Protein AF-A0A8S9G137-F1 (afdb_monomer)

Nearest PDB structures (foldseek):
  6rvz-assembly1_A  TM=8.264E-01  e=4.045E-04  Homo sapiens

Structure (mmCIF, N/CA/C/O backbone):
data_AF-A0A8S9G137-F1
#
_entry.id   AF-A0A8S9G137-F1
#
loop_
_atom_site.group_PDB
_atom_site.id
_atom_site.type_symbol
_atom_site.label_atom_id
_atom_site.label_alt_id
_atom_site.label_comp_id
_atom_site.label_asym_id
_atom_site.label_entity_id
_atom_site.label_seq_id
_atom_site.pdbx_PDB_ins_code
_atom_site.Cartn_x
_atom_site.Cartn_y
_atom_site.Cartn_z
_atom_site.occupancy
_atom_site.B_iso_or_equiv
_atom_site.auth_seq_id
_atom_site.auth_comp_id
_atom_site.auth_asym_id
_atom_site.auth_atom_id
_atom_site.pdbx_PDB_model_num
ATOM 1 N N . MET A 1 1 ? -6.717 -38.902 -16.498 1.00 41.78 1 MET A N 1
ATOM 2 C CA . MET A 1 1 ? -6.315 -37.862 -17.463 1.00 41.78 1 MET A CA 1
ATOM 3 C C . MET A 1 1 ? -4.805 -37.919 -17.569 1.00 41.78 1 MET A C 1
ATOM 5 O O . MET A 1 1 ? -4.151 -37.822 -16.541 1.00 41.78 1 MET A O 1
ATOM 9 N N . LYS A 1 2 ? -4.285 -38.209 -18.763 1.00 30.16 2 LYS A N 1
ATOM 10 C CA . LYS A 1 2 ? -2.856 -38.153 -19.087 1.00 30.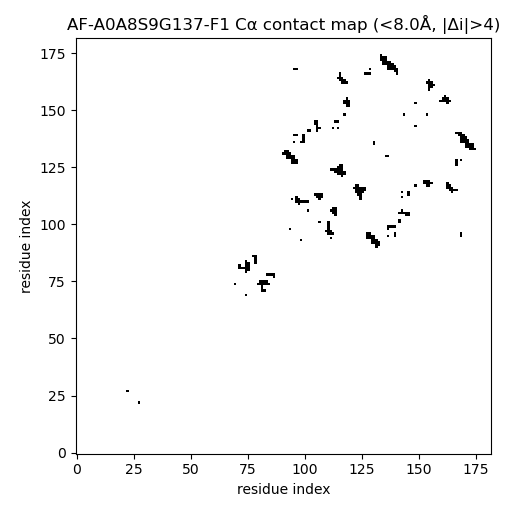16 2 LYS A CA 1
ATOM 11 C C . LYS A 1 2 ? -2.559 -36.751 -19.615 1.00 30.16 2 LYS A C 1
ATOM 13 O O . LYS A 1 2 ? -3.350 -36.247 -20.408 1.00 30.16 2 LYS A O 1
ATOM 18 N N . LEU A 1 3 ? -1.476 -36.145 -19.146 1.00 44.62 3 LEU A N 1
ATOM 19 C CA . LEU A 1 3 ? -0.929 -34.894 -19.660 1.00 44.62 3 LEU A CA 1
ATOM 20 C C . LEU A 1 3 ? 0.446 -35.242 -20.212 1.00 44.62 3 LEU A C 1
ATOM 22 O O . L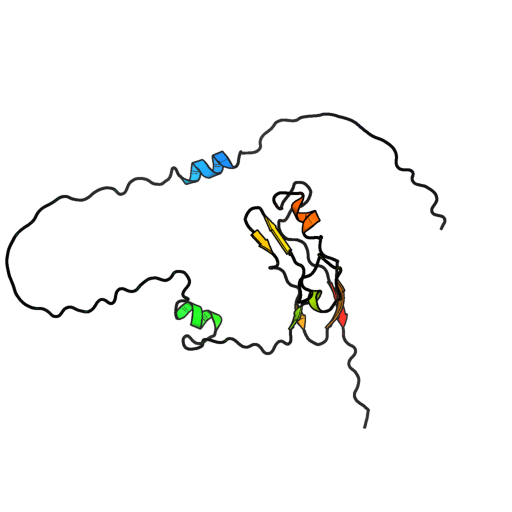EU A 1 3 ? 1.388 -35.370 -19.438 1.00 44.62 3 LEU A O 1
ATOM 26 N N . ASP A 1 4 ? 0.509 -35.440 -21.524 1.00 38.00 4 ASP A N 1
ATOM 27 C CA . ASP A 1 4 ? 1.756 -35.660 -22.242 1.00 38.00 4 ASP A CA 1
ATOM 28 C C . ASP A 1 4 ? 1.985 -34.438 -23.155 1.00 38.00 4 ASP A C 1
ATOM 30 O O . ASP A 1 4 ? 1.100 -34.050 -23.918 1.00 38.00 4 ASP A O 1
ATOM 34 N N . ASP A 1 5 ? 3.164 -33.839 -22.987 1.00 40.28 5 ASP A N 1
ATOM 35 C CA . ASP A 1 5 ? 3.962 -33.063 -23.940 1.00 40.28 5 ASP A CA 1
ATOM 36 C C . ASP A 1 5 ? 3.340 -31.869 -24.687 1.00 40.28 5 ASP A C 1
ATOM 38 O O . ASP A 1 5 ? 2.706 -31.999 -25.732 1.00 40.28 5 ASP A O 1
ATOM 42 N N . LEU A 1 6 ? 3.701 -30.660 -24.239 1.00 36.97 6 LEU A N 1
ATOM 43 C CA . LEU A 1 6 ? 3.819 -29.497 -25.122 1.00 36.97 6 LEU A CA 1
ATOM 44 C C . LEU A 1 6 ? 5.247 -28.953 -25.040 1.00 36.97 6 LEU A C 1
ATOM 46 O O . LEU A 1 6 ? 5.660 -28.338 -24.059 1.00 36.97 6 LEU A O 1
ATOM 50 N N . THR A 1 7 ? 5.996 -29.256 -26.093 1.00 35.03 7 THR A N 1
ATOM 51 C CA . THR A 1 7 ? 7.360 -28.823 -26.383 1.00 35.03 7 THR A CA 1
ATOM 52 C C . THR A 1 7 ? 7.412 -27.332 -26.721 1.00 35.03 7 THR A C 1
ATOM 54 O O . THR A 1 7 ? 6.583 -26.838 -27.485 1.00 35.03 7 THR A O 1
ATOM 57 N N . LEU A 1 8 ? 8.409 -26.634 -26.174 1.00 42.84 8 LEU A N 1
ATOM 58 C CA . LEU A 1 8 ? 8.771 -25.252 -26.495 1.00 42.84 8 LEU A CA 1
ATOM 59 C C . LEU A 1 8 ? 9.949 -25.249 -27.478 1.00 42.84 8 LEU A C 1
ATOM 61 O O . LEU A 1 8 ? 11.034 -25.668 -27.092 1.00 42.84 8 LEU A O 1
ATOM 65 N N . ASP A 1 9 ? 9.710 -24.782 -28.704 1.00 35.06 9 ASP A N 1
ATOM 66 C CA . ASP A 1 9 ? 10.679 -24.229 -29.674 1.00 35.06 9 ASP A CA 1
ATOM 67 C C . ASP A 1 9 ? 9.864 -23.717 -30.886 1.00 35.06 9 ASP A C 1
ATOM 69 O O . ASP A 1 9 ? 8.829 -24.296 -31.204 1.00 35.06 9 ASP A O 1
ATOM 73 N N . GLU A 1 10 ? 10.166 -22.645 -31.619 1.00 40.16 10 GLU A N 1
ATOM 74 C CA . GLU A 1 10 ? 11.303 -21.726 -31.672 1.00 40.16 10 GLU A CA 1
ATOM 75 C C . GLU A 1 10 ? 10.836 -20.431 -32.405 1.00 40.16 10 GLU A C 1
ATOM 77 O O . GLU A 1 10 ? 9.667 -20.259 -32.748 1.00 40.16 10 GLU A O 1
ATOM 82 N N . ALA A 1 11 ? 11.774 -19.513 -32.610 1.00 34.38 11 ALA A N 1
ATOM 83 C CA . ALA A 1 11 ? 11.705 -18.083 -32.886 1.00 34.38 11 ALA A CA 1
ATOM 84 C C . ALA A 1 11 ? 11.074 -17.541 -34.198 1.00 34.38 11 ALA A C 1
ATOM 86 O O . ALA A 1 11 ? 11.009 -18.189 -35.235 1.00 34.38 11 ALA A O 1
ATOM 87 N N . ALA A 1 12 ? 10.822 -16.223 -34.119 1.00 35.25 12 ALA A N 1
ATOM 88 C CA . ALA A 1 12 ? 11.019 -15.180 -35.138 1.00 35.25 12 ALA A CA 1
ATOM 89 C C . ALA A 1 12 ? 10.042 -15.057 -36.325 1.00 35.25 12 ALA A C 1
ATOM 91 O O . ALA A 1 12 ? 10.177 -15.725 -37.343 1.00 35.25 12 ALA A O 1
ATOM 92 N N . VAL A 1 13 ? 9.214 -14.003 -36.276 1.00 37.62 13 VAL A N 1
ATOM 93 C CA . VAL A 1 13 ? 8.872 -13.203 -37.465 1.00 37.62 13 VAL A CA 1
ATOM 94 C C . VAL A 1 13 ? 8.970 -11.718 -37.105 1.00 37.62 13 VAL A C 1
ATOM 96 O O . VAL A 1 13 ? 8.359 -11.252 -36.145 1.00 37.62 13 VAL A O 1
ATOM 99 N N . LEU A 1 14 ? 9.807 -11.009 -37.860 1.00 32.22 14 LEU A N 1
ATOM 100 C CA . LEU A 1 14 ? 10.024 -9.567 -37.815 1.00 32.22 14 LEU A CA 1
ATOM 101 C C . LEU A 1 14 ? 8.952 -8.812 -38.616 1.00 32.22 14 LEU A C 1
ATOM 103 O O . LEU A 1 14 ? 8.487 -9.305 -39.638 1.00 32.22 14 LEU A O 1
ATOM 107 N N . ALA A 1 15 ? 8.744 -7.564 -38.185 1.00 38.59 15 ALA A N 1
ATOM 108 C CA . ALA A 1 15 ? 8.254 -6.395 -38.919 1.00 38.59 15 ALA A CA 1
ATOM 109 C C . ALA A 1 15 ? 6.777 -6.360 -39.348 1.00 38.59 15 ALA A C 1
ATOM 111 O O . ALA A 1 15 ? 6.352 -7.086 -40.238 1.00 38.59 15 ALA A O 1
ATOM 112 N N . GLN A 1 16 ? 6.058 -5.371 -38.809 1.00 36.44 16 GLN A N 1
ATOM 113 C CA . GLN A 1 16 ? 5.424 -4.331 -39.623 1.00 36.44 16 GLN A CA 1
ATOM 114 C C . GLN A 1 16 ? 5.189 -3.082 -38.759 1.00 36.44 16 GLN A C 1
ATOM 116 O O . GLN A 1 16 ? 4.516 -3.131 -37.733 1.00 36.44 16 GLN A O 1
ATOM 121 N N . GLU A 1 17 ? 5.842 -1.994 -39.161 1.00 41.44 17 GLU A N 1
ATOM 122 C CA . GLU A 1 17 ? 5.618 -0.630 -38.691 1.00 41.44 17 GLU A CA 1
ATOM 123 C C . GLU A 1 17 ? 4.314 -0.109 -39.317 1.00 41.44 17 GLU A C 1
ATOM 125 O O . GLU A 1 17 ? 4.147 -0.191 -40.532 1.00 41.44 17 GLU A O 1
ATOM 130 N N . GLU A 1 18 ? 3.418 0.451 -38.505 1.00 42.06 18 GLU A N 1
ATOM 131 C CA . GLU A 1 18 ? 2.444 1.447 -38.960 1.00 42.06 18 GLU A CA 1
ATOM 132 C C . GLU A 1 18 ? 2.589 2.698 -38.079 1.00 42.06 18 GLU A C 1
ATOM 134 O O . GLU A 1 18 ? 2.241 2.703 -36.896 1.00 42.06 18 GLU A O 1
ATOM 139 N N . GLU A 1 19 ? 3.139 3.759 -38.674 1.00 36.38 19 GLU A N 1
ATOM 140 C CA . GLU A 1 19 ? 2.779 5.149 -38.368 1.00 36.38 19 GLU A CA 1
ATOM 141 C C . GLU A 1 19 ? 1.264 5.306 -38.618 1.00 36.38 19 GLU A C 1
ATOM 143 O O . GLU A 1 19 ? 0.737 4.729 -39.560 1.00 36.38 19 GLU A O 1
ATOM 148 N N . GLY A 1 20 ? 0.451 6.066 -37.897 1.00 35.47 20 GLY A N 1
ATOM 149 C CA . GLY A 1 2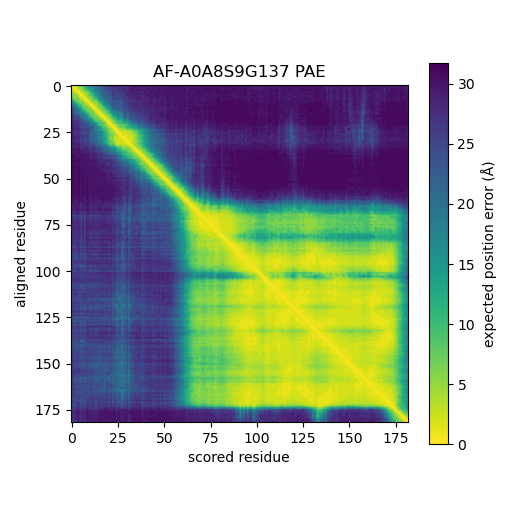0 ? 0.660 7.107 -36.910 1.00 35.47 20 GLY A CA 1
ATOM 150 C C . GLY A 1 20 ? -0.660 7.889 -36.807 1.00 35.47 20 GLY A C 1
ATOM 151 O O . GLY A 1 20 ? -1.348 8.073 -37.805 1.00 35.47 20 GLY A O 1
ATOM 152 N N . ILE A 1 21 ? -1.034 8.274 -35.587 1.00 43.50 21 ILE A N 1
ATOM 153 C CA . ILE A 1 21 ? -1.779 9.475 -35.150 1.00 43.50 21 ILE A CA 1
ATOM 154 C C . ILE A 1 21 ? -1.930 9.256 -33.639 1.00 43.50 21 ILE A C 1
ATOM 156 O O . ILE A 1 21 ? -2.929 8.757 -33.130 1.00 43.50 21 ILE A O 1
ATOM 160 N N . GLY A 1 22 ? -0.844 9.506 -32.918 1.00 43.56 22 GLY A N 1
ATOM 161 C CA . GLY A 1 22 ? -0.874 9.680 -31.475 1.00 43.56 22 GLY A CA 1
ATOM 162 C C . GLY A 1 22 ? -0.441 11.109 -31.234 1.00 43.56 22 GLY A C 1
ATOM 163 O O . GLY A 1 22 ? 0.686 11.449 -31.583 1.00 43.56 22 GLY A O 1
ATOM 164 N N . GLU A 1 23 ? -1.345 11.947 -30.733 1.00 52.78 23 GLU A N 1
ATOM 165 C CA . GLU A 1 23 ? -0.988 13.287 -30.275 1.00 52.78 23 GLU A CA 1
ATOM 166 C C . GLU A 1 23 ? 0.171 13.154 -29.279 1.00 52.78 23 GLU A C 1
ATOM 168 O O . GLU A 1 23 ? 0.100 12.413 -28.295 1.00 52.78 23 GLU A O 1
ATOM 173 N N . ASP A 1 24 ? 1.279 13.812 -29.587 1.00 64.62 24 ASP A N 1
ATOM 174 C CA . ASP A 1 24 ? 2.451 13.871 -28.737 1.00 64.62 24 ASP A CA 1
ATOM 175 C C . ASP A 1 24 ? 2.108 14.663 -27.469 1.00 64.62 24 ASP A C 1
ATOM 177 O O . ASP A 1 24 ? 1.604 15.786 -27.505 1.00 64.62 24 ASP A O 1
ATOM 181 N N . GLY A 1 25 ? 2.380 14.069 -26.305 1.00 57.31 25 GLY A N 1
ATOM 182 C CA . GLY A 1 25 ? 2.078 14.696 -25.012 1.00 57.31 25 GLY A CA 1
ATOM 183 C C . GLY A 1 25 ? 2.732 16.073 -24.829 1.00 57.31 25 GLY A C 1
ATOM 184 O O . GLY A 1 25 ? 2.230 16.895 -24.068 1.00 57.31 25 GLY A O 1
ATOM 185 N N . GLU A 1 26 ? 3.799 16.356 -25.576 1.00 66.50 26 GLU A N 1
ATOM 186 C CA . GLU A 1 26 ? 4.488 17.648 -25.588 1.00 66.50 26 GLU A CA 1
ATOM 187 C C . GLU A 1 26 ? 3.629 18.772 -26.197 1.00 66.50 26 GLU A C 1
ATOM 189 O O . GLU A 1 26 ? 3.600 19.886 -25.668 1.00 66.50 26 GLU A O 1
ATOM 194 N N . THR A 1 27 ? 2.841 18.490 -27.241 1.00 64.38 27 THR A N 1
ATOM 195 C CA . THR A 1 27 ? 1.954 19.490 -27.867 1.00 64.38 27 THR A CA 1
ATOM 196 C C . THR A 1 27 ? 0.771 19.842 -26.965 1.00 64.38 27 THR A C 1
ATOM 198 O O . THR A 1 27 ? 0.305 20.985 -26.956 1.00 64.38 27 THR A O 1
ATOM 201 N N . PHE A 1 28 ? 0.306 18.889 -26.150 1.00 58.62 28 PHE A N 1
ATOM 202 C CA . PHE A 1 28 ? -0.712 19.147 -25.131 1.00 58.62 28 PHE A CA 1
ATOM 203 C C . PHE A 1 28 ? -0.187 20.067 -24.017 1.00 58.62 28 PHE A C 1
ATOM 205 O O . PHE A 1 28 ? -0.889 20.990 -23.602 1.00 58.62 28 PHE A O 1
ATOM 212 N N . LEU A 1 29 ? 1.059 19.867 -23.571 1.00 65.75 29 LEU A N 1
ATOM 213 C CA . LEU A 1 29 ? 1.677 20.692 -22.528 1.00 65.75 29 LEU A CA 1
ATOM 214 C C . LEU A 1 29 ? 1.960 22.124 -23.006 1.00 65.75 29 LEU A C 1
ATOM 216 O O . LEU A 1 29 ? 1.726 23.070 -22.255 1.00 65.75 29 LEU A O 1
ATOM 220 N N . ALA A 1 30 ? 2.375 22.308 -24.263 1.00 66.62 30 ALA A N 1
ATOM 221 C CA . ALA A 1 30 ? 2.607 23.637 -24.832 1.00 66.62 30 ALA A CA 1
ATOM 222 C C . ALA A 1 30 ? 1.329 24.503 -24.863 1.00 66.62 30 ALA A C 1
ATOM 224 O O . ALA A 1 30 ? 1.366 25.683 -24.518 1.00 66.62 30 ALA A O 1
ATOM 225 N N . LYS A 1 31 ? 0.170 23.903 -25.169 1.00 62.56 31 LYS A N 1
ATOM 226 C CA . LYS A 1 31 ? -1.133 24.596 -25.235 1.00 62.56 31 LYS A CA 1
ATOM 227 C C . LYS A 1 31 ? -1.631 25.164 -23.901 1.00 62.56 31 LYS A C 1
ATOM 229 O O . LYS A 1 31 ? -2.497 26.037 -23.904 1.00 62.56 31 LYS A O 1
ATOM 234 N N . LEU A 1 32 ? -1.127 24.677 -22.766 1.00 58.00 32 LEU A N 1
ATOM 235 C CA . LEU A 1 32 ? -1.518 25.172 -21.441 1.00 58.00 32 LEU A CA 1
ATOM 236 C C . LEU A 1 32 ? -0.789 26.464 -21.051 1.00 58.00 32 LEU A C 1
ATOM 238 O O . LEU A 1 32 ? -1.294 27.212 -20.214 1.00 58.00 32 LEU A O 1
ATOM 242 N N . HIS A 1 33 ? 0.365 26.747 -21.658 1.00 55.41 33 HIS A N 1
ATOM 243 C CA . HIS A 1 33 ? 1.194 27.901 -21.307 1.00 55.41 33 HIS A CA 1
ATOM 244 C C . HIS A 1 33 ? 0.885 29.172 -22.117 1.00 55.41 33 HIS A C 1
ATOM 246 O O . HIS A 1 33 ? 1.266 30.256 -21.682 1.00 55.41 33 HIS A O 1
ATOM 252 N N . ASP A 1 34 ? 0.134 29.065 -23.217 1.00 51.88 34 ASP A N 1
ATOM 253 C CA . ASP A 1 34 ? -0.197 30.194 -24.104 1.00 51.88 34 ASP A CA 1
ATOM 254 C C . ASP A 1 34 ? -1.348 31.098 -23.608 1.00 51.88 34 ASP A C 1
ATOM 256 O O . ASP A 1 34 ? -1.623 32.126 -24.217 1.00 51.88 34 ASP A O 1
ATOM 260 N N . ASN A 1 35 ? -2.022 30.771 -22.496 1.00 51.34 35 ASN A N 1
ATOM 261 C CA . ASN A 1 35 ? -3.212 31.510 -22.029 1.00 51.34 35 ASN A CA 1
ATOM 262 C C . ASN A 1 35 ? -2.967 32.511 -20.881 1.00 51.34 35 ASN A C 1
ATOM 264 O O . ASN A 1 35 ? -3.917 32.884 -20.193 1.00 51.34 35 ASN A O 1
ATOM 268 N N . ASN A 1 36 ? -1.734 32.974 -20.655 1.00 48.72 36 ASN A N 1
ATOM 269 C CA . ASN A 1 36 ? -1.477 34.074 -19.715 1.00 48.72 36 ASN A CA 1
ATOM 270 C C . ASN A 1 36 ? -1.270 35.396 -20.465 1.00 48.72 36 ASN A C 1
ATOM 272 O O . ASN A 1 36 ? -0.142 35.833 -20.690 1.00 48.72 36 ASN A O 1
ATOM 276 N N . GLU A 1 37 ? -2.381 36.044 -20.822 1.00 45.00 37 GLU A N 1
ATOM 277 C CA . GLU A 1 37 ? -2.369 37.468 -21.154 1.00 45.00 37 GLU A CA 1
ATOM 278 C C . GLU A 1 37 ? -2.153 38.312 -19.886 1.00 45.00 37 GLU A C 1
ATOM 280 O O . GLU A 1 37 ? -2.953 38.319 -18.952 1.00 45.00 37 GLU A O 1
ATOM 285 N N . ASP A 1 38 ? -0.992 38.963 -19.876 1.00 41.72 38 ASP A N 1
ATOM 286 C CA . ASP A 1 38 ? -0.694 40.326 -19.432 1.00 41.72 38 ASP A CA 1
ATOM 287 C C . ASP A 1 38 ? -1.684 41.027 -18.473 1.00 41.72 38 ASP A C 1
ATOM 289 O O . ASP A 1 38 ? -2.708 41.582 -18.867 1.00 41.72 38 ASP A O 1
ATOM 293 N N . LEU A 1 39 ? -1.284 41.129 -17.202 1.00 38.69 39 LEU A N 1
ATOM 294 C CA . LEU A 1 39 ? -1.7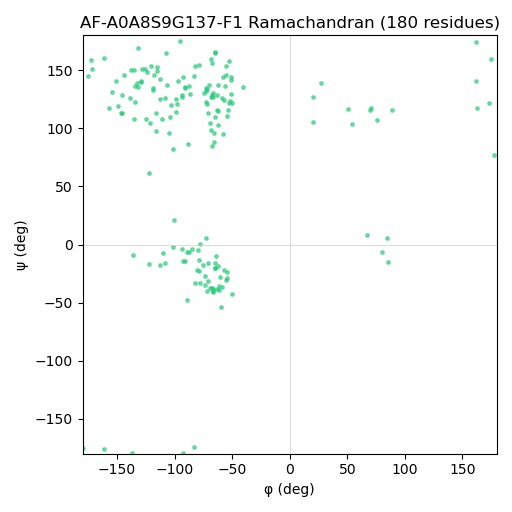24 42.193 -16.295 1.00 38.69 39 LEU A CA 1
ATOM 295 C C . LEU A 1 39 ? -0.501 42.956 -15.777 1.00 38.69 39 LEU A C 1
ATOM 297 O O . LEU A 1 39 ? -0.212 42.984 -14.581 1.00 38.69 39 LEU A O 1
ATOM 301 N N . SER A 1 40 ? 0.238 43.579 -16.693 1.00 38.53 40 SER A N 1
ATOM 302 C CA . SER A 1 40 ? 1.197 44.630 -16.370 1.00 38.53 40 SER A CA 1
ATOM 303 C C . SER A 1 40 ? 0.630 45.993 -16.774 1.00 38.53 40 SER A C 1
ATOM 305 O O . SER A 1 40 ? 0.741 46.407 -17.921 1.00 38.53 40 SER A O 1
ATOM 307 N N . GLN A 1 41 ? 0.010 46.721 -15.832 1.00 41.78 41 GLN A N 1
ATOM 308 C CA . GLN A 1 41 ? -0.043 48.192 -15.885 1.00 41.78 41 GLN A CA 1
ATOM 309 C C . GLN A 1 41 ? -0.620 48.849 -14.624 1.00 41.78 41 GLN A C 1
ATOM 311 O O . GLN A 1 41 ? -1.524 48.327 -13.978 1.00 41.78 41 GLN A O 1
ATOM 316 N N . THR A 1 42 ? -0.127 50.073 -14.389 1.00 34.03 42 THR A N 1
ATOM 317 C CA . THR A 1 42 ? -0.392 51.058 -13.315 1.00 34.03 42 THR A CA 1
ATOM 318 C C . THR A 1 42 ? 0.502 50.909 -12.069 1.00 34.03 42 THR A C 1
ATOM 320 O O . THR A 1 42 ? 0.459 49.905 -11.378 1.00 34.03 42 THR A O 1
ATOM 323 N N . GLY A 1 43 ? 1.376 51.848 -11.694 1.00 33.47 43 GLY A N 1
ATOM 324 C CA . GLY A 1 43 ? 1.720 53.166 -12.231 1.00 33.47 43 GLY A CA 1
ATOM 325 C C . GLY A 1 43 ? 2.698 53.874 -11.269 1.00 33.47 43 GLY A C 1
ATOM 326 O O . GLY A 1 43 ? 2.418 53.990 -10.084 1.00 33.47 43 GLY A O 1
ATOM 327 N N . GLU A 1 44 ? 3.867 54.229 -11.800 1.00 36.50 44 GLU A N 1
ATOM 328 C CA . GLU A 1 44 ? 4.748 55.389 -11.550 1.00 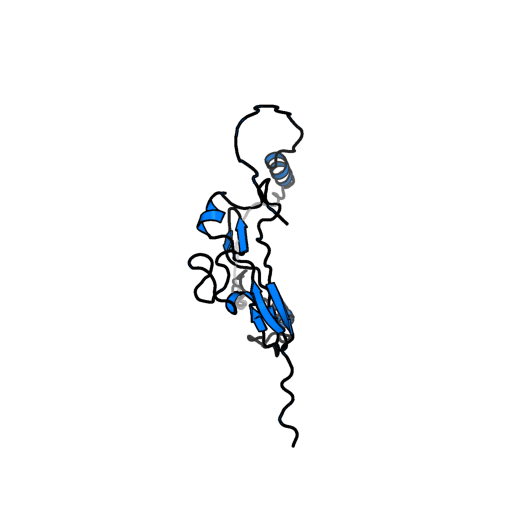36.50 44 GLU A CA 1
ATOM 329 C C . GLU A 1 44 ? 4.665 56.232 -10.240 1.00 36.50 44 GLU A C 1
ATOM 331 O O . GLU A 1 44 ? 3.616 56.763 -9.901 1.00 36.50 44 GLU A O 1
ATOM 336 N N . LEU A 1 45 ? 5.840 56.380 -9.584 1.00 39.62 45 LEU A N 1
ATOM 337 C CA . LEU A 1 45 ? 6.502 57.553 -8.934 1.00 39.62 45 LEU A CA 1
ATOM 338 C C . LEU A 1 45 ? 5.613 58.708 -8.373 1.00 39.62 45 LEU A C 1
ATOM 340 O O . LEU A 1 45 ? 4.698 59.160 -9.035 1.00 39.62 45 LEU A O 1
ATOM 344 N N . VAL A 1 46 ? 5.822 59.355 -7.215 1.00 34.47 46 VAL A N 1
ATOM 345 C CA . VAL A 1 46 ? 7.012 59.978 -6.592 1.00 34.47 46 VAL A CA 1
ATOM 346 C C . VAL A 1 46 ? 6.667 60.414 -5.148 1.00 34.47 46 VAL A C 1
ATOM 348 O O . VAL A 1 46 ? 5.509 60.643 -4.813 1.00 34.47 46 VAL A O 1
ATOM 351 N N . ASN A 1 47 ? 7.711 60.584 -4.328 1.00 43.59 47 ASN A N 1
ATOM 352 C CA . ASN A 1 47 ? 7.735 61.275 -3.032 1.00 43.59 47 ASN A CA 1
ATOM 353 C C . ASN A 1 47 ? 6.920 62.578 -2.982 1.00 43.59 47 ASN A C 1
ATOM 355 O O . ASN A 1 47 ? 7.170 63.474 -3.786 1.00 43.59 47 ASN A O 1
ATOM 359 N N . ASP A 1 48 ? 6.151 62.751 -1.904 1.00 33.19 48 ASP A N 1
ATOM 360 C CA . ASP A 1 48 ? 5.883 64.072 -1.339 1.00 33.19 48 ASP A CA 1
ATOM 361 C C . ASP A 1 48 ? 6.032 64.052 0.190 1.00 33.19 48 ASP A C 1
ATOM 363 O O . ASP A 1 48 ? 5.641 63.114 0.887 1.00 33.19 48 ASP A O 1
ATOM 367 N N . ILE A 1 49 ? 6.694 65.084 0.701 1.00 35.28 49 ILE A N 1
ATOM 368 C CA . ILE A 1 49 ? 7.169 65.231 2.078 1.00 35.28 49 ILE A CA 1
ATOM 369 C C . ILE A 1 49 ? 6.104 65.986 2.887 1.00 35.28 49 ILE A C 1
ATOM 371 O O . ILE A 1 49 ? 5.767 67.101 2.503 1.00 35.28 49 ILE A O 1
ATOM 375 N N . SER A 1 50 ? 5.669 65.479 4.053 1.00 35.97 50 SER A N 1
ATOM 376 C CA . SER A 1 50 ? 5.703 66.216 5.346 1.00 35.97 50 SER A CA 1
ATOM 377 C C . SER A 1 50 ? 4.799 65.651 6.460 1.00 35.97 50 SER A C 1
ATOM 379 O O . SER A 1 50 ? 3.582 65.752 6.407 1.00 35.97 50 SER A O 1
ATOM 381 N N . ARG A 1 51 ? 5.492 65.230 7.531 1.00 36.84 51 ARG A N 1
ATOM 382 C CA . ARG A 1 51 ? 5.283 65.506 8.973 1.00 36.84 51 ARG A CA 1
ATOM 383 C C . ARG A 1 51 ? 4.075 64.936 9.741 1.00 36.84 51 ARG A C 1
ATOM 385 O O . ARG A 1 51 ? 2.950 65.388 9.607 1.00 36.84 51 ARG A O 1
ATOM 392 N N . GLU A 1 52 ? 4.465 64.080 10.697 1.00 43.06 52 GLU A N 1
ATOM 393 C CA . GLU A 1 52 ? 4.030 63.976 12.105 1.00 43.06 52 GLU A CA 1
ATOM 394 C C . GLU A 1 52 ? 2.525 63.930 12.406 1.00 43.06 52 GLU A C 1
ATOM 396 O O . GLU A 1 52 ? 1.837 64.941 12.368 1.00 43.06 52 GLU A O 1
ATOM 401 N N . SER A 1 53 ? 2.055 62.816 12.969 1.00 47.38 53 SER A N 1
ATOM 402 C CA . SER A 1 53 ? 1.947 62.660 14.430 1.00 47.38 53 SER A CA 1
ATOM 403 C C . SER A 1 53 ? 1.248 61.335 14.767 1.00 47.38 53 SER A C 1
ATOM 405 O O . SER A 1 53 ? 0.613 60.723 13.915 1.00 47.38 53 SER A O 1
ATOM 407 N N . GLY A 1 54 ? 1.451 60.857 15.992 1.00 48.12 54 GLY A N 1
ATOM 408 C CA . GLY A 1 54 ? 1.334 59.458 16.401 1.00 48.12 54 GLY A CA 1
ATOM 409 C C . GLY A 1 54 ? 0.005 58.754 16.121 1.00 48.12 54 GLY A C 1
ATOM 410 O O . GLY A 1 54 ? -1.079 59.318 16.236 1.00 48.12 54 GLY A O 1
ATOM 411 N N . SER A 1 55 ? 0.102 57.463 15.818 1.00 51.94 55 SER A N 1
ATOM 412 C CA . SER A 1 55 ? -0.988 56.495 15.929 1.00 51.94 55 SER A CA 1
ATOM 413 C C . SER A 1 55 ? -0.362 55.119 16.126 1.00 51.94 55 SER A C 1
ATOM 415 O O . SER A 1 55 ? 0.598 54.763 15.445 1.00 51.94 55 SER A O 1
ATOM 417 N N . GLU A 1 56 ? -0.856 54.399 17.123 1.00 49.81 56 GLU A N 1
ATOM 418 C CA . GLU A 1 56 ? -0.339 53.127 17.615 1.00 49.81 56 GLU A CA 1
ATOM 419 C C . GLU A 1 56 ? -0.134 52.118 16.479 1.00 49.81 56 GLU A C 1
ATOM 421 O O . GLU A 1 56 ? -1.023 51.883 15.657 1.00 49.81 56 GLU A O 1
ATOM 426 N N . ALA A 1 57 ? 1.055 51.515 16.432 1.00 45.78 57 ALA A N 1
ATOM 427 C CA . ALA A 1 57 ? 1.344 50.436 15.506 1.00 45.78 57 ALA A CA 1
ATOM 428 C C . ALA A 1 57 ? 0.471 49.230 15.876 1.00 45.78 57 ALA A C 1
ATOM 430 O O . ALA A 1 57 ? 0.814 48.447 16.761 1.00 45.78 57 ALA A O 1
ATOM 431 N N . MET A 1 58 ? -0.671 49.087 15.201 1.00 50.19 58 MET A N 1
ATOM 432 C CA . MET A 1 58 ? -1.420 47.838 15.173 1.00 50.19 58 MET A CA 1
ATOM 433 C C . MET A 1 58 ? -0.451 46.752 14.713 1.00 50.19 58 MET A C 1
ATOM 435 O O . MET A 1 58 ? 0.017 46.758 13.572 1.00 50.19 58 MET A O 1
ATOM 439 N N . HIS A 1 59 ? -0.096 45.858 15.634 1.00 50.03 59 HIS A N 1
ATOM 440 C CA . HIS A 1 59 ? 0.767 44.724 15.365 1.00 50.03 59 HIS A CA 1
ATOM 441 C C . HIS A 1 59 ? 0.001 43.772 14.443 1.00 50.03 59 HIS A C 1
ATOM 443 O O . HIS A 1 59 ? -0.624 42.815 14.892 1.00 50.03 59 HIS A O 1
ATOM 449 N N . TYR A 1 60 ? 0.047 44.024 13.136 1.00 53.53 60 TYR A N 1
ATOM 450 C CA . TYR A 1 60 ? -0.255 43.008 12.141 1.00 53.53 60 TYR A CA 1
ATOM 451 C C . TYR A 1 60 ? 0.841 41.958 12.283 1.00 53.53 60 TYR A C 1
ATOM 453 O O . TYR A 1 60 ? 1.926 42.067 11.713 1.00 53.53 60 TYR A O 1
ATOM 461 N N . GLY A 1 61 ? 0.609 40.992 13.175 1.00 55.88 61 GLY A N 1
ATOM 462 C CA . GLY A 1 61 ? 1.428 39.800 13.274 1.00 55.88 61 GLY A CA 1
ATOM 463 C C . GLY A 1 61 ? 1.547 39.224 11.873 1.00 55.88 61 GLY A C 1
ATOM 464 O O . GLY A 1 61 ? 0.542 38.972 11.213 1.00 55.88 61 GLY A O 1
ATOM 465 N N . LYS A 1 62 ? 2.781 39.098 11.390 1.00 57.34 62 LYS A N 1
ATOM 466 C CA . LYS A 1 62 ? 3.101 38.460 10.118 1.00 57.34 62 LYS A CA 1
ATOM 467 C C . LYS A 1 62 ? 2.571 37.027 10.183 1.00 57.34 62 LYS A C 1
ATOM 469 O O . LYS A 1 62 ? 3.235 36.159 10.740 1.00 57.34 62 LYS A O 1
ATOM 474 N N . VAL A 1 63 ? 1.364 36.789 9.669 1.00 63.47 63 VAL A N 1
ATOM 475 C CA . VAL A 1 63 ? 0.799 35.442 9.551 1.00 63.47 63 VAL A CA 1
ATOM 476 C C . VAL A 1 63 ? 1.640 34.720 8.506 1.00 63.47 63 VAL A C 1
ATOM 478 O O . VAL A 1 63 ? 1.499 34.935 7.306 1.00 63.47 63 VAL A O 1
ATOM 481 N N . THR A 1 64 ? 2.596 33.917 8.959 1.00 72.06 64 THR A N 1
ATOM 482 C CA . THR A 1 64 ? 3.349 33.012 8.095 1.00 72.06 64 THR A CA 1
ATOM 483 C C . THR A 1 64 ? 2.407 31.909 7.637 1.00 72.06 64 THR A C 1
ATOM 485 O O . THR A 1 64 ? 2.062 31.026 8.419 1.00 72.06 64 THR A O 1
ATOM 488 N N . TYR A 1 65 ? 1.967 31.981 6.382 1.00 76.75 65 TYR A N 1
ATOM 489 C CA . TYR A 1 65 ? 1.220 30.906 5.743 1.00 76.75 65 TYR A CA 1
ATOM 490 C C . TYR A 1 65 ? 2.111 29.662 5.655 1.00 76.75 65 TYR A C 1
ATOM 492 O O . TYR A 1 65 ? 3.153 29.686 4.999 1.00 76.75 65 TYR A O 1
ATOM 500 N N . ASN A 1 66 ? 1.716 28.595 6.346 1.00 81.19 66 ASN A N 1
ATOM 501 C CA . ASN A 1 66 ? 2.320 27.280 6.192 1.00 81.19 66 ASN A CA 1
ATOM 502 C C . ASN A 1 66 ? 1.360 26.408 5.370 1.00 81.19 66 ASN A C 1
ATOM 504 O O . ASN A 1 66 ? 0.319 26.029 5.905 1.00 81.19 66 ASN A O 1
ATOM 508 N N . PRO A 1 67 ? 1.688 26.057 4.115 1.00 83.94 67 PRO A N 1
ATOM 509 C CA . PRO A 1 67 ? 0.817 25.231 3.279 1.00 83.94 67 PRO A CA 1
ATOM 510 C C . PRO A 1 67 ? 0.627 23.804 3.819 1.00 83.94 67 PRO A C 1
ATOM 512 O O . PRO A 1 67 ? -0.294 23.119 3.396 1.00 83.94 67 PRO A O 1
ATOM 515 N N . ALA A 1 68 ? 1.473 23.348 4.750 1.00 86.12 68 ALA A N 1
ATOM 516 C CA . ALA A 1 68 ? 1.326 22.051 5.411 1.00 86.12 68 ALA A CA 1
ATOM 517 C C . ALA A 1 68 ? 0.459 22.106 6.686 1.00 86.12 68 ALA A C 1
ATOM 519 O O . ALA A 1 68 ? 0.194 21.068 7.293 1.00 86.12 68 ALA A O 1
ATOM 520 N N . SER A 1 69 ? 0.053 23.298 7.135 1.00 89.06 69 SER A N 1
ATOM 521 C CA . SER A 1 69 ? -0.799 23.449 8.314 1.00 89.06 69 SER A CA 1
ATOM 522 C C . SER A 1 69 ? -2.266 23.342 7.934 1.00 89.06 69 SER A C 1
ATOM 524 O O . SER A 1 69 ? -2.741 24.057 7.059 1.00 89.06 69 SER A O 1
ATOM 526 N N . TRP A 1 70 ? -2.986 22.498 8.664 1.00 89.62 70 TRP A N 1
ATOM 527 C CA . TRP A 1 70 ? -4.431 22.404 8.553 1.00 89.62 70 TRP A CA 1
ATOM 528 C C . TRP A 1 70 ? -5.075 23.636 9.186 1.00 89.62 70 TRP A C 1
ATOM 530 O O . TRP A 1 70 ? -4.710 24.070 10.282 1.00 89.62 70 TRP A O 1
ATOM 540 N N . THR A 1 71 ? -6.051 24.199 8.493 1.00 90.06 71 THR A N 1
ATOM 541 C CA . THR A 1 71 ? -6.924 25.243 9.012 1.00 90.06 71 THR A CA 1
ATOM 542 C C . THR A 1 71 ? -7.826 24.682 10.117 1.00 90.06 71 THR A C 1
ATOM 544 O O . THR A 1 71 ? -8.139 23.489 10.125 1.00 90.06 71 THR A O 1
ATOM 547 N N . PRO A 1 72 ? -8.340 25.527 11.029 1.00 89.62 72 PRO A N 1
ATOM 548 C CA . PRO A 1 72 ? -9.313 25.082 12.028 1.00 89.62 72 PRO A CA 1
ATOM 549 C C . PRO A 1 72 ? -10.555 24.409 11.422 1.00 89.62 72 PRO A C 1
ATOM 551 O O . PRO A 1 72 ? -11.128 23.516 12.038 1.00 89.62 72 PRO A O 1
ATOM 554 N N . MET A 1 73 ? -10.962 24.811 10.211 1.00 90.81 73 MET A N 1
ATOM 555 C CA . MET A 1 73 ? -12.090 24.204 9.500 1.00 90.81 73 MET A CA 1
ATOM 556 C C . MET A 1 73 ? -11.751 22.803 8.975 1.00 90.81 73 MET A C 1
ATOM 558 O O . MET A 1 73 ? -12.582 21.910 9.092 1.00 90.81 73 MET A O 1
ATOM 562 N N . GLU A 1 74 ? -10.540 22.586 8.457 1.00 91.94 74 GLU A N 1
ATOM 563 C CA . GLU A 1 74 ? -10.075 21.252 8.045 1.00 91.94 74 GLU A CA 1
ATOM 564 C C . GLU A 1 74 ? -9.921 20.317 9.248 1.00 91.94 74 GLU A C 1
ATOM 566 O O . GLU A 1 74 ? -10.324 19.157 9.174 1.00 91.94 74 GLU A O 1
ATOM 571 N N . ILE A 1 75 ? -9.416 20.828 10.379 1.00 91.31 75 ILE A N 1
ATOM 572 C CA . ILE A 1 75 ? -9.369 20.070 11.636 1.00 91.31 75 ILE A CA 1
ATOM 573 C C . ILE A 1 75 ? -10.791 19.680 12.043 1.00 91.31 75 ILE A C 1
ATOM 575 O O . ILE A 1 75 ? -11.071 18.497 12.196 1.00 91.31 75 ILE A O 1
ATOM 579 N N . ALA A 1 76 ? -11.716 20.639 12.135 1.00 92.12 76 ALA A N 1
ATOM 580 C CA . ALA A 1 76 ? -13.103 20.355 12.494 1.00 92.12 76 ALA A CA 1
ATOM 581 C C . ALA A 1 76 ? -13.781 19.367 11.528 1.00 92.12 76 ALA A C 1
ATOM 583 O O . ALA A 1 76 ? -14.560 18.527 11.969 1.00 92.12 76 ALA A O 1
ATOM 584 N N . ALA A 1 77 ? -13.478 19.430 10.229 1.00 91.31 77 ALA A N 1
ATOM 585 C CA . ALA A 1 77 ? -14.013 18.498 9.241 1.00 91.31 77 ALA A CA 1
ATOM 586 C C . ALA A 1 77 ? -13.495 17.064 9.443 1.00 91.31 77 ALA A C 1
ATOM 588 O O . ALA A 1 77 ? -14.262 16.116 9.285 1.00 91.31 77 ALA A O 1
ATOM 589 N N . ALA A 1 78 ? -12.222 16.893 9.811 1.00 89.56 78 ALA A N 1
ATOM 590 C CA . ALA A 1 78 ? -11.632 15.573 10.034 1.00 89.56 78 ALA A CA 1
ATOM 591 C C . ALA A 1 78 ? -11.919 14.988 11.423 1.00 89.56 78 ALA A C 1
ATOM 593 O O . ALA A 1 78 ? -12.036 13.772 11.561 1.00 89.56 78 ALA A O 1
ATOM 594 N N . THR A 1 79 ? -12.015 15.826 12.456 1.00 90.62 79 THR A N 1
ATOM 595 C CA . THR A 1 79 ? -12.105 15.382 13.857 1.00 90.62 79 THR A CA 1
ATOM 596 C C . THR A 1 79 ? -13.488 15.592 14.483 1.00 90.62 79 THR A C 1
ATOM 598 O O . THR A 1 79 ? -13.764 15.040 15.548 1.00 90.62 79 THR A O 1
ATOM 601 N N . GLY A 1 80 ? -14.346 16.408 13.861 1.00 88.12 80 GLY A N 1
ATOM 602 C CA . GLY A 1 80 ? -15.610 16.893 14.422 1.00 88.12 80 GLY A CA 1
ATOM 603 C C . GLY A 1 80 ? -15.466 18.068 15.401 1.00 88.12 80 GLY A C 1
ATOM 604 O O . GLY A 1 80 ? -16.481 18.614 15.832 1.00 88.12 80 GLY A O 1
ATOM 605 N N . ASP A 1 81 ? -14.239 18.468 15.757 1.00 86.12 81 ASP A N 1
ATOM 606 C CA . ASP A 1 81 ? -13.954 19.518 16.742 1.00 86.12 81 ASP A CA 1
ATOM 607 C C . ASP A 1 81 ? -12.634 20.256 16.412 1.00 86.12 81 ASP A C 1
ATOM 609 O O . ASP A 1 81 ? -11.565 19.638 16.424 1.00 86.12 81 ASP A O 1
ATOM 613 N N . PRO A 1 82 ? -12.652 21.583 16.164 1.00 87.12 82 PRO A N 1
ATOM 614 C CA . PRO A 1 82 ? -11.450 22.350 15.820 1.00 87.12 82 PRO A CA 1
ATOM 615 C C . PRO A 1 82 ? -10.371 22.359 16.917 1.00 87.12 82 PRO A C 1
ATOM 617 O O . PRO A 1 82 ? -9.222 22.689 16.628 1.00 87.12 82 PRO A O 1
ATOM 620 N N . GLY A 1 83 ? -10.717 22.033 18.167 1.00 89.12 83 GLY A N 1
ATOM 621 C CA . GLY A 1 83 ? -9.774 21.932 19.283 1.00 89.12 83 GLY A CA 1
ATOM 622 C C . GLY A 1 83 ? -9.122 20.556 19.432 1.00 89.12 83 GLY A C 1
ATOM 623 O O . GLY A 1 83 ? -8.235 20.385 20.270 1.00 89.12 83 GLY A O 1
ATOM 624 N N . ARG A 1 84 ? -9.553 19.563 18.648 1.00 86.94 84 ARG A N 1
ATOM 625 C CA . ARG A 1 84 ? -9.120 18.175 18.796 1.00 86.94 84 ARG A CA 1
ATOM 626 C C . ARG A 1 84 ? -7.934 17.871 17.885 1.00 86.94 84 ARG A C 1
ATOM 628 O O . ARG A 1 84 ? -7.999 18.075 16.679 1.00 86.94 84 ARG A O 1
ATOM 635 N N . SER A 1 85 ? -6.863 17.336 18.466 1.00 88.44 85 SER A N 1
ATOM 636 C CA . SER A 1 85 ? -5.647 16.927 17.745 1.00 88.44 85 SER A CA 1
ATOM 637 C C . SER A 1 85 ? -5.548 15.417 17.506 1.00 88.44 85 SER A C 1
ATOM 639 O O . SER A 1 85 ? -4.593 14.959 16.882 1.00 88.44 8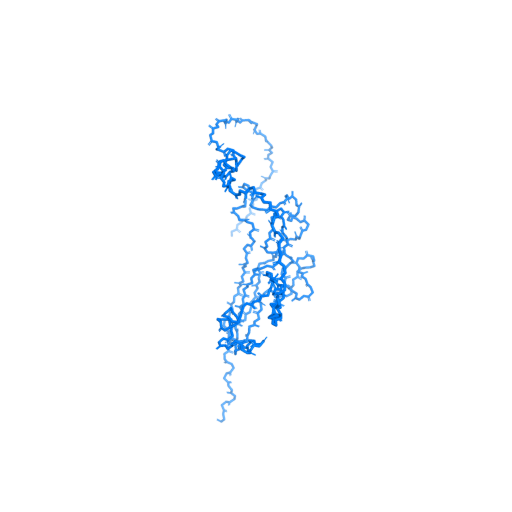5 SER A O 1
ATOM 641 N N . THR A 1 86 ? -6.514 14.637 17.998 1.00 89.56 86 THR A N 1
ATOM 642 C CA . THR A 1 86 ? -6.538 13.174 17.890 1.00 89.56 86 THR A CA 1
ATOM 643 C C . THR A 1 86 ? -7.874 12.673 17.347 1.00 89.56 86 THR A C 1
ATOM 645 O O . THR A 1 86 ? -8.942 13.174 17.709 1.00 89.56 86 THR A O 1
ATOM 648 N N . VAL A 1 87 ? -7.813 11.650 16.493 1.00 89.81 87 VAL A N 1
ATOM 649 C CA . VAL A 1 87 ? -8.978 10.935 15.958 1.00 89.81 87 VAL A CA 1
ATOM 650 C C . VAL A 1 87 ? -8.884 9.483 16.398 1.00 89.81 87 VAL A C 1
ATOM 652 O O . VAL A 1 87 ? -7.829 8.865 16.288 1.00 89.81 87 VAL A O 1
ATOM 655 N N . GLU A 1 88 ? -9.989 8.949 16.905 1.00 90.19 88 GLU A N 1
ATOM 656 C CA . GLU A 1 88 ? -10.094 7.573 17.384 1.00 90.19 88 GLU A CA 1
ATOM 657 C C . GLU A 1 88 ? -11.240 6.871 16.655 1.00 90.19 88 GLU A C 1
ATOM 659 O O . GLU A 1 88 ? -12.242 7.496 16.301 1.00 90.19 88 GLU A O 1
ATOM 664 N N . HIS A 1 89 ? -11.110 5.561 16.448 1.00 90.69 89 HIS A N 1
ATOM 665 C CA . HIS A 1 89 ? -12.162 4.724 15.880 1.00 90.69 89 HIS A CA 1
ATOM 666 C C . HIS A 1 89 ? -12.294 3.418 16.667 1.00 90.69 89 HIS A C 1
ATOM 668 O O . HIS A 1 89 ? -11.317 2.896 17.192 1.00 90.69 89 HIS A O 1
ATOM 674 N N . ALA A 1 90 ? -13.502 2.850 16.701 1.00 93.69 90 ALA A N 1
ATOM 675 C CA . ALA A 1 90 ? -13.771 1.576 17.375 1.00 93.69 90 ALA A CA 1
ATOM 676 C C . ALA A 1 90 ? -13.465 0.338 16.507 1.00 93.69 90 ALA A C 1
ATOM 678 O O . ALA A 1 90 ? -13.628 -0.790 16.961 1.00 93.69 90 ALA A O 1
ATOM 679 N N . LEU A 1 91 ? -13.081 0.529 15.240 1.00 93.56 91 LEU A N 1
ATOM 680 C CA . LEU A 1 91 ? -12.801 -0.578 14.325 1.00 93.56 91 LEU A CA 1
ATOM 681 C C . LEU A 1 91 ? -11.475 -1.262 14.682 1.00 93.56 91 LEU A C 1
ATOM 683 O O . LEU A 1 91 ? -10.423 -0.629 14.650 1.00 93.56 91 LEU A O 1
ATOM 687 N N . GLU A 1 92 ? -11.511 -2.563 14.942 1.00 93.88 92 GLU A N 1
ATOM 688 C CA . GLU A 1 92 ? -10.308 -3.378 15.115 1.00 93.88 92 GLU A CA 1
ATOM 689 C C . GLU A 1 92 ? -9.841 -3.913 13.759 1.00 93.88 92 GLU A C 1
ATOM 691 O O . GLU A 1 92 ? -10.241 -4.992 13.311 1.00 93.88 92 GLU A O 1
ATOM 696 N N . LEU A 1 93 ? -9.037 -3.110 13.063 1.00 96.38 93 LEU A N 1
ATOM 697 C CA . LEU A 1 93 ? -8.578 -3.409 11.709 1.00 96.38 93 LEU A CA 1
ATOM 698 C C . LEU A 1 93 ? -7.189 -4.047 11.708 1.00 96.38 93 LEU A C 1
ATOM 700 O O . LEU A 1 93 ? -6.293 -3.636 12.444 1.00 96.38 93 LEU A O 1
ATOM 704 N N . LYS A 1 94 ? -7.006 -5.031 10.827 1.00 96.19 94 LYS A N 1
ATOM 705 C CA . LYS A 1 94 ? -5.701 -5.614 10.492 1.00 96.19 94 LYS A CA 1
ATOM 706 C C . LYS A 1 94 ? -5.535 -5.636 8.985 1.00 96.19 94 LYS A C 1
ATOM 708 O O . LYS A 1 94 ? -6.499 -5.915 8.267 1.00 96.19 94 LYS A O 1
ATOM 713 N N . SER A 1 95 ? -4.340 -5.320 8.500 1.00 97.62 95 SER A N 1
ATOM 714 C CA . SER A 1 95 ? -4.058 -5.468 7.078 1.00 97.62 95 SER A CA 1
ATOM 715 C C . SER A 1 95 ? -3.925 -6.952 6.784 1.00 97.62 95 SER A C 1
ATOM 717 O O . SER A 1 95 ? -3.243 -7.695 7.484 1.00 97.62 95 SER A O 1
ATOM 719 N N . THR A 1 96 ? -4.608 -7.399 5.740 1.00 97.81 96 THR A N 1
ATOM 720 C CA . THR A 1 96 ? -4.573 -8.809 5.337 1.00 97.81 96 THR A CA 1
ATOM 721 C C . THR A 1 96 ? -3.163 -9.267 4.968 1.00 97.81 96 THR A C 1
ATOM 723 O O . THR A 1 96 ? -2.817 -10.435 5.130 1.00 97.81 96 THR A O 1
ATOM 726 N N . TYR A 1 97 ? -2.323 -8.349 4.497 1.00 97.31 97 TYR A N 1
ATOM 727 C CA . TYR A 1 97 ? -0.985 -8.660 4.031 1.00 97.31 97 TYR A CA 1
ATOM 728 C C . TYR A 1 97 ? 0.029 -8.861 5.161 1.00 97.31 97 TYR A C 1
ATOM 730 O O . TYR A 1 97 ? 0.880 -9.737 5.020 1.00 97.31 97 TYR A O 1
ATOM 738 N N . SER A 1 98 ? -0.113 -8.149 6.282 1.00 95.62 98 SER A N 1
ATOM 739 C CA . SER A 1 98 ? 0.718 -8.334 7.483 1.00 95.62 98 SER A CA 1
ATOM 740 C C . SER A 1 98 ? 0.372 -9.587 8.290 1.00 95.62 98 SER A C 1
ATOM 742 O O . SER A 1 98 ? 1.186 -10.058 9.081 1.00 95.62 98 SER A O 1
ATOM 744 N N . GLU A 1 99 ? -0.810 -10.175 8.089 1.00 94.62 99 GLU A N 1
ATOM 745 C CA . GLU A 1 99 ? -1.216 -11.398 8.796 1.00 94.62 99 GLU A CA 1
ATOM 746 C C . GLU A 1 99 ? -0.609 -12.686 8.234 1.00 94.62 99 GLU A C 1
ATOM 748 O O . GLU A 1 99 ? -0.561 -13.700 8.932 1.00 94.62 99 GLU A O 1
ATOM 753 N N . ILE A 1 100 ? -0.194 -12.672 6.967 1.00 94.31 100 ILE A N 1
ATOM 754 C CA . ILE A 1 100 ? 0.329 -13.847 6.274 1.00 94.31 100 ILE A CA 1
ATOM 755 C C . ILE A 1 100 ? 1.830 -13.687 6.087 1.00 94.31 100 ILE A C 1
ATOM 757 O O . ILE A 1 100 ? 2.292 -12.717 5.490 1.00 94.31 100 ILE A O 1
ATOM 761 N N . GLU A 1 101 ? 2.592 -14.685 6.533 1.00 91.19 101 GLU A N 1
ATOM 762 C CA . GLU A 1 101 ? 4.039 -14.696 6.350 1.00 91.19 101 GLU A CA 1
ATOM 763 C C . GLU A 1 101 ? 4.400 -14.590 4.859 1.00 91.19 101 GLU A C 1
ATOM 765 O O . GLU A 1 101 ? 3.925 -15.347 4.005 1.00 91.19 101 GLU A O 1
ATOM 770 N N . GLY A 1 102 ? 5.217 -13.591 4.533 1.00 84.69 102 GLY A N 1
ATOM 771 C CA . GLY A 1 102 ? 5.629 -13.308 3.167 1.00 84.69 102 GLY A CA 1
ATOM 772 C C . GLY A 1 102 ? 6.963 -13.937 2.788 1.00 84.69 102 GLY A C 1
ATOM 773 O O . GLY A 1 102 ? 7.685 -14.506 3.601 1.00 84.69 102 GLY A O 1
ATOM 774 N N . LYS A 1 103 ? 7.332 -13.781 1.514 1.00 80.38 103 LYS A N 1
ATOM 775 C CA . LYS A 1 103 ? 8.678 -14.117 1.039 1.00 80.38 103 LYS A CA 1
ATOM 776 C C . LYS A 1 103 ? 9.639 -12.961 1.305 1.00 80.38 103 LYS A C 1
ATOM 778 O O . LYS A 1 103 ? 9.271 -11.792 1.137 1.00 80.38 103 LYS A O 1
ATOM 783 N N . ALA A 1 104 ? 10.892 -13.297 1.611 1.00 72.69 104 ALA A N 1
ATOM 784 C CA . ALA A 1 104 ? 11.974 -12.322 1.717 1.00 72.69 104 ALA A CA 1
ATOM 785 C C . ALA A 1 104 ? 12.038 -11.422 0.465 1.00 72.69 104 ALA A C 1
ATOM 787 O O . ALA A 1 104 ? 11.820 -11.889 -0.655 1.00 72.69 104 ALA A O 1
ATOM 788 N N . ASN A 1 105 ? 12.331 -10.133 0.659 1.00 80.94 105 ASN A N 1
ATOM 789 C CA . ASN A 1 105 ? 12.451 -9.102 -0.388 1.00 80.94 105 ASN A CA 1
ATOM 790 C C . ASN A 1 105 ? 11.153 -8.721 -1.131 1.00 80.94 105 ASN A C 1
ATOM 792 O O . ASN A 1 105 ? 11.204 -7.975 -2.111 1.00 80.94 105 ASN A O 1
ATOM 796 N N . THR A 1 106 ? 9.992 -9.204 -0.675 1.00 90.81 106 THR A N 1
ATOM 797 C CA . THR A 1 106 ? 8.670 -8.749 -1.158 1.00 90.81 106 THR A CA 1
ATOM 798 C C . THR A 1 106 ? 7.872 -8.000 -0.094 1.00 90.81 106 THR A C 1
ATOM 800 O O . THR A 1 106 ? 6.939 -7.27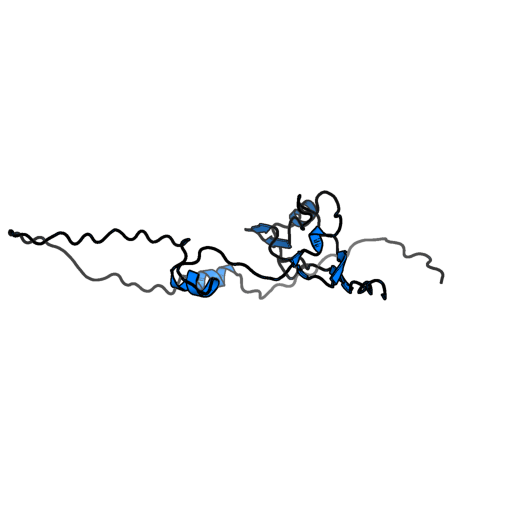2 -0.441 1.00 90.81 106 THR A O 1
ATOM 803 N N . ARG A 1 107 ? 8.258 -8.157 1.182 1.00 94.19 107 ARG A N 1
ATOM 804 C CA . ARG A 1 107 ? 7.628 -7.532 2.347 1.00 94.19 107 ARG A CA 1
ATOM 805 C C . ARG A 1 107 ? 8.582 -6.647 3.133 1.00 94.19 107 ARG A C 1
ATOM 807 O O . ARG A 1 107 ? 9.789 -6.893 3.100 1.00 94.19 107 ARG A O 1
ATOM 814 N N . ASP A 1 108 ? 8.029 -5.663 3.830 1.00 93.56 108 ASP A N 1
ATOM 815 C CA . ASP A 1 108 ? 8.732 -4.886 4.849 1.00 93.56 108 ASP A CA 1
ATOM 816 C C . ASP A 1 108 ? 8.737 -5.594 6.221 1.00 93.56 108 ASP A C 1
ATOM 818 O O . ASP A 1 108 ? 8.310 -6.744 6.353 1.00 93.56 10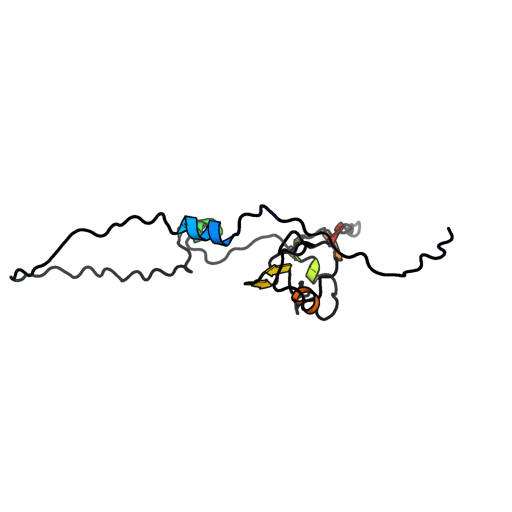8 ASP A O 1
ATOM 822 N N . GLU A 1 109 ? 9.250 -4.912 7.246 1.00 92.69 109 GLU A N 1
ATOM 823 C CA . GLU A 1 109 ? 9.325 -5.419 8.625 1.00 92.69 109 GLU A CA 1
ATOM 824 C C . GLU A 1 109 ? 7.958 -5.648 9.289 1.00 92.69 109 GLU A C 1
ATOM 826 O O . GLU A 1 109 ? 7.865 -6.428 10.235 1.00 92.69 109 GLU A O 1
ATOM 831 N N . ASN A 1 110 ? 6.900 -5.018 8.772 1.00 93.56 110 ASN A N 1
ATOM 832 C CA . ASN A 1 110 ? 5.530 -5.171 9.255 1.00 93.56 110 ASN A CA 1
ATOM 833 C C . ASN A 1 110 ? 4.763 -6.257 8.485 1.00 93.56 110 ASN A C 1
ATOM 835 O O . ASN A 1 110 ? 3.619 -6.550 8.820 1.00 93.56 110 ASN A O 1
ATOM 839 N N . GLY A 1 111 ? 5.373 -6.863 7.462 1.00 94.56 111 GLY A N 1
ATOM 840 C CA . GLY A 1 111 ? 4.733 -7.856 6.601 1.00 94.56 111 GL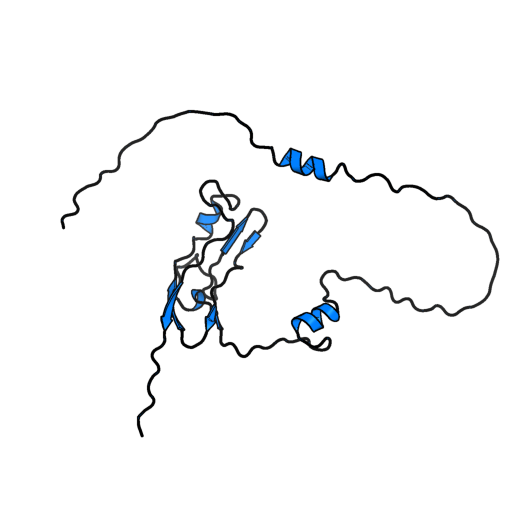Y A CA 1
ATOM 841 C C . GLY A 1 111 ? 3.919 -7.250 5.454 1.00 94.56 111 GLY A C 1
ATOM 842 O O . GLY A 1 111 ? 3.294 -7.989 4.694 1.00 94.56 111 GLY A O 1
ATOM 843 N N . GLU A 1 112 ? 3.950 -5.932 5.263 1.00 96.56 112 GLU A N 1
ATOM 844 C CA . GLU A 1 112 ? 3.259 -5.266 4.157 1.00 96.56 112 GLU A CA 1
ATOM 845 C C . GLU A 1 112 ? 4.049 -5.410 2.851 1.00 96.56 112 GLU A C 1
ATOM 847 O O . GLU A 1 112 ? 5.265 -5.607 2.888 1.00 96.56 112 GLU A O 1
ATOM 852 N N . PRO A 1 113 ? 3.412 -5.351 1.661 1.00 96.50 113 PRO A N 1
ATOM 853 C CA . PRO A 1 113 ? 4.155 -5.224 0.409 1.00 96.50 113 PRO A CA 1
ATOM 854 C C . PRO A 1 113 ? 5.146 -4.056 0.490 1.00 96.50 113 PRO A C 1
ATOM 856 O O . PRO A 1 113 ? 4.828 -3.022 1.063 1.00 96.50 113 PRO A O 1
ATOM 859 N N . VAL A 1 114 ? 6.328 -4.185 -0.118 1.00 95.50 114 VAL A N 1
ATOM 860 C CA . VAL A 1 114 ? 7.291 -3.061 -0.187 1.00 95.50 114 VAL A CA 1
ATOM 861 C C . VAL A 1 114 ? 6.836 -1.985 -1.182 1.00 95.50 114 VAL A C 1
ATOM 863 O O . VAL A 1 114 ? 7.233 -0.825 -1.074 1.00 95.50 114 VAL A O 1
ATOM 866 N N . VAL A 1 115 ? 6.052 -2.382 -2.188 1.00 96.06 115 VAL A N 1
ATOM 867 C CA . VAL A 1 115 ? 5.556 -1.505 -3.250 1.00 96.06 115 VAL A CA 1
ATOM 868 C C . VAL A 1 115 ? 4.158 -1.959 -3.664 1.00 96.06 115 VAL A C 1
ATOM 870 O O . VAL A 1 115 ? 3.963 -3.131 -3.993 1.00 96.06 115 VAL A O 1
ATOM 873 N N . THR A 1 116 ? 3.209 -1.027 -3.689 1.00 97.56 116 THR A N 1
ATOM 874 C CA . THR A 1 116 ? 1.878 -1.206 -4.294 1.00 97.56 116 THR A CA 1
ATOM 875 C C . THR A 1 116 ? 1.596 -0.173 -5.376 1.00 97.56 116 THR A C 1
ATOM 877 O O . THR A 1 116 ? 0.754 -0.427 -6.221 1.00 97.56 116 THR A O 1
ATOM 880 N N . SER A 1 117 ? 2.348 0.928 -5.426 1.00 97.75 117 SER A N 1
ATOM 881 C CA . SER A 1 117 ? 2.334 1.893 -6.524 1.00 97.75 117 SER A CA 1
ATOM 882 C C . SER A 1 117 ? 3.760 2.212 -6.961 1.00 97.75 117 SER A C 1
ATOM 884 O O . SER A 1 117 ? 4.658 2.387 -6.126 1.00 97.75 117 SER A O 1
ATOM 886 N N . TYR A 1 118 ? 3.991 2.240 -8.275 1.00 97.56 118 TYR A N 1
ATOM 887 C CA . TYR A 1 118 ? 5.292 2.564 -8.846 1.00 97.56 118 TYR A CA 1
ATOM 888 C C . TYR A 1 118 ? 5.182 3.328 -10.164 1.00 97.56 118 TYR A C 1
ATOM 890 O O . TYR A 1 118 ? 4.834 2.767 -11.199 1.00 97.56 118 TYR A O 1
ATOM 898 N N . HIS A 1 119 ? 5.611 4.586 -10.141 1.00 96.12 119 HIS A N 1
ATOM 899 C CA . HIS A 1 119 ? 5.803 5.426 -11.318 1.00 96.12 119 HIS A CA 1
ATOM 900 C C . HIS A 1 119 ? 7.121 6.214 -11.203 1.00 96.12 119 HIS A C 1
ATOM 902 O O . HIS A 1 119 ? 7.862 6.099 -10.227 1.00 96.12 119 HIS A O 1
ATOM 908 N N . ARG A 1 120 ? 7.438 7.050 -12.200 1.00 95.06 120 ARG A N 1
ATOM 909 C CA . ARG A 1 120 ? 8.739 7.748 -12.294 1.00 95.06 120 ARG A CA 1
ATOM 910 C C . ARG A 1 120 ? 9.116 8.575 -11.052 1.00 95.06 120 ARG A C 1
ATOM 912 O O . ARG A 1 120 ? 10.302 8.756 -10.791 1.00 95.06 120 ARG A O 1
ATOM 919 N N . CYS A 1 121 ? 8.135 9.085 -10.309 1.00 96.00 121 CYS A N 1
ATOM 920 C CA . CYS A 1 121 ? 8.363 9.995 -9.183 1.00 96.00 121 CYS A CA 1
ATOM 921 C C . CYS A 1 121 ? 8.064 9.366 -7.817 1.00 96.00 121 CYS A C 1
ATOM 923 O O . CYS A 1 121 ? 8.333 9.996 -6.798 1.00 96.00 121 CYS A O 1
ATOM 925 N N . PHE A 1 122 ? 7.507 8.155 -7.775 1.00 96.56 122 PHE A N 1
ATOM 926 C CA . PHE A 1 122 ? 7.099 7.517 -6.529 1.00 96.56 122 PHE A CA 1
ATOM 927 C C . PHE A 1 122 ? 7.184 5.999 -6.632 1.00 96.56 122 PHE A C 1
ATOM 929 O O . PHE A 1 122 ? 6.823 5.402 -7.643 1.00 96.56 122 PHE A O 1
ATOM 936 N N . MET A 1 123 ? 7.637 5.376 -5.551 1.00 95.75 123 MET A N 1
ATOM 937 C CA . MET A 1 123 ? 7.637 3.931 -5.389 1.00 95.75 123 MET A CA 1
ATOM 938 C C . MET A 1 123 ? 7.412 3.622 -3.916 1.00 95.75 123 MET A C 1
ATOM 940 O O . MET A 1 123 ? 8.282 3.903 -3.088 1.00 95.75 123 MET A O 1
ATOM 944 N N . GLY A 1 124 ? 6.271 3.031 -3.594 1.00 95.88 124 GLY A N 1
ATOM 945 C CA . GLY A 1 124 ? 5.938 2.723 -2.212 1.00 95.88 124 GLY A CA 1
ATOM 946 C C . GLY A 1 124 ? 4.592 2.041 -2.063 1.00 95.88 124 GLY A C 1
ATOM 947 O O . GLY A 1 124 ? 3.939 1.684 -3.045 1.00 95.88 124 GLY A O 1
ATOM 948 N N . THR A 1 125 ? 4.206 1.846 -0.810 1.00 97.50 125 THR A N 1
ATOM 949 C CA . THR A 1 125 ? 2.961 1.184 -0.425 1.00 97.50 125 THR A CA 1
ATOM 950 C C . THR A 1 125 ? 1.948 2.225 0.005 1.00 97.50 125 THR A C 1
ATOM 952 O O . THR A 1 125 ? 2.201 3.009 0.916 1.00 97.50 125 THR A O 1
ATOM 955 N N . VAL A 1 126 ? 0.824 2.247 -0.701 1.00 97.81 126 VAL A N 1
ATOM 956 C CA . VAL A 1 126 ? -0.300 3.171 -0.483 1.00 97.81 126 VAL A CA 1
ATOM 957 C C . VAL A 1 126 ? -1.653 2.461 -0.549 1.00 97.81 126 VAL A C 1
ATOM 959 O O . VAL A 1 126 ? -2.673 3.046 -0.195 1.00 97.81 126 VAL A O 1
ATOM 962 N N . ASP A 1 127 ? -1.663 1.195 -0.965 1.00 98.31 127 ASP A N 1
ATOM 963 C CA . ASP A 1 127 ? -2.857 0.371 -1.097 1.00 98.31 127 ASP A CA 1
ATOM 964 C C . ASP A 1 127 ? -2.887 -0.665 0.021 1.00 98.31 127 ASP A C 1
ATOM 966 O O . ASP A 1 127 ? -1.875 -1.295 0.331 1.00 98.31 127 ASP A O 1
ATOM 970 N N . TYR A 1 128 ? -4.064 -0.870 0.605 1.00 98.00 128 TYR A N 1
ATOM 971 C CA . TYR A 1 128 ? -4.261 -1.804 1.706 1.00 98.00 128 TYR A CA 1
ATOM 972 C C . TYR A 1 128 ? -5.624 -2.478 1.585 1.00 98.00 128 TYR A C 1
ATOM 974 O O . TYR A 1 128 ? -6.610 -1.856 1.191 1.00 98.00 128 TYR A O 1
ATOM 982 N N . ILE A 1 129 ? -5.695 -3.744 1.994 1.00 98.25 129 ILE A N 1
ATOM 983 C CA . ILE A 1 129 ? -6.962 -4.424 2.270 1.00 98.25 129 ILE A CA 1
ATOM 984 C C . ILE A 1 129 ? -7.011 -4.648 3.775 1.00 98.25 129 ILE A C 1
ATOM 986 O O . ILE A 1 129 ? -6.275 -5.487 4.301 1.00 98.25 129 ILE A O 1
ATOM 990 N N . TRP A 1 130 ? -7.875 -3.896 4.451 1.00 97.94 130 TRP A N 1
ATOM 991 C CA . TRP A 1 130 ? -8.130 -4.031 5.880 1.00 97.94 130 TRP A CA 1
ATOM 992 C C . TRP A 1 130 ? -9.282 -5.000 6.116 1.00 97.94 130 TRP A C 1
ATOM 994 O O . TRP A 1 130 ? -10.321 -4.915 5.462 1.00 97.94 130 TRP A O 1
ATOM 1004 N N . ARG A 1 131 ? -9.115 -5.902 7.079 1.00 96.50 131 ARG A N 1
ATOM 1005 C CA . ARG A 1 131 ? -10.185 -6.771 7.570 1.00 96.50 131 ARG A CA 1
ATOM 1006 C C . ARG A 1 131 ? -10.491 -6.439 9.027 1.00 96.50 131 ARG A C 1
ATOM 1008 O O . ARG A 1 131 ? -9.598 -6.034 9.771 1.00 96.50 131 ARG A O 1
ATOM 1015 N N . SER A 1 132 ? -11.741 -6.634 9.435 1.00 95.56 132 SER A N 1
ATOM 1016 C CA . SER A 1 132 ? -12.183 -6.505 10.826 1.00 95.56 132 SER A CA 1
ATOM 1017 C C . SER A 1 132 ? -12.122 -7.843 11.565 1.00 95.56 132 SER A C 1
ATOM 1019 O O . SER A 1 132 ? -11.782 -8.888 10.997 1.00 95.56 132 SER A O 1
ATOM 1021 N N . GLU A 1 133 ? -12.508 -7.849 12.838 1.00 91.00 133 GLU A N 1
ATOM 1022 C CA . GLU A 1 133 ? -12.893 -9.084 13.518 1.00 91.00 133 GLU A CA 1
ATOM 1023 C C . GLU A 1 133 ? -14.016 -9.827 12.772 1.00 91.00 133 GLU A C 1
ATOM 1025 O O . GLU A 1 133 ? -14.792 -9.239 12.014 1.00 91.00 133 GLU A O 1
ATOM 1030 N N . GLY A 1 134 ? -14.075 -11.149 12.956 1.00 92.12 134 GLY A N 1
ATOM 1031 C CA . GLY A 1 134 ? -15.021 -12.033 12.264 1.00 92.12 134 GLY A CA 1
ATOM 1032 C C . GLY A 1 134 ? -14.558 -12.521 10.887 1.00 92.12 134 GLY A C 1
ATOM 1033 O O . GLY A 1 134 ? -15.098 -13.512 10.398 1.00 92.12 134 GLY A O 1
ATOM 1034 N N . LEU A 1 135 ? -13.529 -11.901 10.303 1.00 95.56 135 LEU A N 1
ATOM 1035 C CA . LEU A 1 135 ? -12.824 -12.397 9.120 1.00 95.56 135 LEU A CA 1
ATOM 1036 C C . LEU A 1 135 ? -11.392 -12.803 9.481 1.00 95.56 135 LEU A C 1
ATOM 1038 O O . LEU A 1 135 ? -10.727 -12.149 10.283 1.00 95.56 135 LEU A O 1
ATOM 1042 N N . GLN A 1 136 ? -10.916 -13.877 8.863 1.00 95.44 136 GLN A N 1
ATOM 1043 C CA . GLN A 1 136 ? -9.538 -14.341 8.926 1.00 95.44 136 GLN A CA 1
ATOM 1044 C C . GLN A 1 136 ? -8.938 -14.323 7.525 1.00 95.44 136 GLN A C 1
ATOM 1046 O O . GLN A 1 136 ? -9.551 -14.819 6.577 1.00 95.44 136 GLN A O 1
ATOM 1051 N N . THR A 1 137 ? -7.716 -13.808 7.411 1.00 97.31 137 THR A N 1
ATOM 1052 C CA . THR A 1 137 ? -6.936 -13.940 6.184 1.00 97.31 137 THR A CA 1
ATOM 1053 C C . THR A 1 137 ? -6.454 -15.382 6.030 1.00 97.31 137 THR A C 1
ATOM 1055 O O . THR A 1 137 ? -5.771 -15.908 6.905 1.00 97.31 137 THR A O 1
ATOM 1058 N N . VAL A 1 138 ? -6.835 -16.034 4.930 1.00 96.94 138 VAL A N 1
ATOM 1059 C CA . VAL A 1 138 ? -6.441 -17.416 4.609 1.00 96.94 138 VAL A CA 1
ATOM 1060 C C . VAL A 1 138 ? -5.134 -17.420 3.828 1.00 96.94 138 VAL A C 1
ATOM 1062 O O . VAL A 1 138 ? -4.214 -18.175 4.136 1.00 96.94 138 VAL A O 1
ATOM 1065 N N . ARG A 1 139 ? -5.056 -16.577 2.796 1.00 97.25 139 ARG A N 1
ATOM 1066 C CA . ARG A 1 139 ? -3.869 -16.389 1.959 1.00 97.25 139 ARG A CA 1
ATOM 1067 C C . ARG A 1 139 ? -3.955 -15.071 1.207 1.00 97.25 139 ARG A C 1
ATOM 1069 O O . ARG A 1 139 ? -5.039 -14.542 0.989 1.00 97.25 139 ARG A O 1
ATOM 1076 N N . VAL A 1 140 ? -2.809 -14.595 0.746 1.00 97.56 140 VAL A N 1
ATOM 1077 C CA . VAL A 1 140 ? -2.693 -13.398 -0.093 1.00 97.56 140 VAL A CA 1
ATOM 1078 C C . VAL A 1 140 ? -1.870 -13.708 -1.336 1.00 97.56 140 VAL A C 1
ATOM 1080 O O . VAL A 1 140 ? -0.987 -14.571 -1.308 1.00 97.56 140 VAL A O 1
ATOM 1083 N N . LEU A 1 141 ? -2.134 -12.999 -2.432 1.00 96.69 141 LEU A N 1
ATOM 1084 C CA . LEU A 1 141 ? -1.275 -13.057 -3.610 1.00 96.69 141 LEU A CA 1
ATOM 1085 C C . LEU A 1 141 ? 0.069 -12.402 -3.281 1.00 96.69 141 LEU A C 1
ATOM 1087 O O . LEU A 1 141 ? 0.110 -11.269 -2.799 1.00 96.69 141 LEU A O 1
ATOM 1091 N N . ALA A 1 142 ? 1.170 -13.112 -3.529 1.00 95.25 142 ALA A N 1
ATOM 1092 C CA . ALA A 1 142 ? 2.509 -12.598 -3.257 1.00 95.25 142 ALA A CA 1
ATOM 1093 C C . ALA A 1 142 ? 2.805 -11.337 -4.103 1.00 95.25 142 ALA A C 1
ATOM 1095 O O . ALA A 1 142 ? 2.496 -11.343 -5.296 1.00 95.25 142 ALA A O 1
ATOM 1096 N N . PRO A 1 143 ? 3.426 -10.282 -3.538 1.00 95.38 143 PRO A N 1
ATOM 1097 C CA . PRO A 1 143 ? 3.787 -9.088 -4.283 1.00 95.38 143 PRO A CA 1
ATOM 1098 C C . PRO A 1 143 ? 4.880 -9.385 -5.283 1.00 95.38 143 PRO A C 1
ATOM 1100 O O . PRO A 1 143 ? 5.681 -10.313 -5.125 1.00 95.38 143 PRO A O 1
ATOM 1103 N N . ILE A 1 144 ? 4.963 -8.504 -6.267 1.00 93.56 144 ILE A N 1
ATOM 1104 C CA . ILE A 1 144 ? 6.079 -8.478 -7.193 1.00 93.56 144 ILE A CA 1
ATOM 1105 C C . ILE A 1 144 ? 7.331 -8.043 -6.410 1.00 93.56 144 ILE A C 1
ATOM 1107 O O . ILE A 1 144 ? 7.295 -7.025 -5.716 1.00 93.56 144 ILE A O 1
ATOM 1111 N N . PRO A 1 145 ? 8.449 -8.785 -6.487 1.00 93.25 145 PRO A N 1
ATOM 1112 C CA . PRO A 1 145 ? 9.700 -8.356 -5.877 1.00 93.25 145 PRO A CA 1
ATOM 1113 C C . PRO A 1 145 ? 10.124 -6.981 -6.391 1.00 93.25 145 PRO A C 1
ATOM 1115 O O . PRO A 1 145 ? 10.111 -6.739 -7.599 1.00 93.25 145 PRO A O 1
ATOM 1118 N N . LYS A 1 146 ? 10.580 -6.108 -5.485 1.00 91.62 146 LYS A N 1
ATOM 1119 C CA . LYS A 1 146 ? 10.992 -4.734 -5.818 1.00 91.62 146 LYS A CA 1
ATOM 1120 C C . LYS A 1 146 ? 11.976 -4.681 -6.993 1.00 91.62 146 LYS A C 1
ATOM 1122 O O . LYS A 1 146 ? 11.808 -3.879 -7.904 1.00 91.62 146 LYS A O 1
ATOM 1127 N N . GLN A 1 147 ? 12.956 -5.588 -7.011 1.00 92.19 147 GLN A N 1
ATOM 1128 C CA . GLN A 1 147 ? 13.949 -5.676 -8.085 1.00 92.19 147 GLN A CA 1
ATOM 1129 C C . GLN A 1 147 ? 13.323 -5.966 -9.460 1.00 92.19 147 GLN A C 1
ATOM 1131 O O . GLN A 1 147 ? 13.807 -5.450 -10.461 1.00 92.19 147 GLN A O 1
ATOM 1136 N N . ALA A 1 148 ? 12.259 -6.773 -9.515 1.00 91.50 148 ALA A N 1
ATOM 1137 C CA . ALA A 1 148 ? 11.574 -7.092 -10.765 1.00 91.50 148 ALA A CA 1
ATOM 1138 C C . ALA A 1 148 ? 10.733 -5.912 -11.273 1.00 91.50 148 ALA A C 1
ATOM 1140 O O . ALA A 1 148 ? 10.654 -5.684 -12.476 1.00 91.50 148 ALA A O 1
ATOM 1141 N N . MET A 1 149 ? 10.141 -5.126 -10.366 1.00 91.06 149 MET A N 1
ATOM 1142 C CA . MET A 1 149 ? 9.408 -3.912 -10.747 1.00 91.06 149 MET A CA 1
ATOM 1143 C C . MET A 1 149 ? 10.330 -2.874 -11.396 1.00 91.06 149 MET A C 1
ATOM 1145 O O . MET A 1 149 ? 9.958 -2.258 -12.388 1.00 91.06 149 MET A O 1
ATOM 1149 N N . GLN A 1 150 ? 11.559 -2.738 -10.895 1.00 92.56 150 GLN A N 1
ATOM 1150 C CA . GLN A 1 150 ? 12.548 -1.763 -11.373 1.00 92.56 150 GLN A CA 1
ATOM 1151 C C . GLN A 1 150 ? 13.164 -2.095 -12.748 1.00 92.56 150 GLN A C 1
ATOM 1153 O O . GLN A 1 150 ? 14.066 -1.394 -13.202 1.00 92.56 150 GLN A O 1
ATOM 1158 N N . TRP A 1 151 ? 12.697 -3.144 -13.435 1.00 94.06 151 TRP A N 1
ATOM 1159 C CA . TRP A 1 151 ? 13.060 -3.410 -14.835 1.00 94.06 151 TRP A CA 1
ATOM 1160 C C . TRP A 1 151 ? 12.437 -2.410 -15.820 1.00 94.06 151 TRP A C 1
ATOM 1162 O O . TRP A 1 151 ? 12.882 -2.313 -16.961 1.00 94.06 151 TRP A O 1
ATOM 1172 N N . THR A 1 152 ? 11.423 -1.662 -15.384 1.00 94.56 152 THR A N 1
ATOM 1173 C CA . THR A 1 152 ? 10.843 -0.508 -16.083 1.00 94.56 152 THR A CA 1
ATOM 1174 C C . THR A 1 152 ? 11.081 0.755 -15.244 1.00 94.56 152 THR A C 1
ATOM 1176 O O . THR A 1 152 ? 11.166 0.643 -14.023 1.00 94.56 152 THR A O 1
ATOM 1179 N N . PRO A 1 153 ? 11.172 1.967 -15.831 1.00 95.31 153 PRO A N 1
ATOM 1180 C CA . PRO A 1 153 ? 11.253 3.218 -15.061 1.00 95.31 153 PRO A CA 1
ATOM 1181 C C . PRO A 1 153 ? 10.006 3.523 -14.211 1.00 95.31 153 PRO A C 1
ATOM 1183 O O . PRO A 1 153 ? 10.018 4.467 -13.420 1.00 95.31 153 PRO A O 1
ATOM 1186 N N . GLY A 1 154 ? 8.927 2.770 -14.408 1.00 96.44 154 GLY A N 1
ATOM 1187 C CA . GLY A 1 154 ? 7.650 2.910 -13.728 1.00 96.44 154 GLY A CA 1
ATOM 1188 C C . GLY A 1 154 ? 6.545 2.208 -14.509 1.00 96.44 154 GLY A C 1
ATOM 1189 O O . GLY A 1 154 ? 6.763 1.712 -15.619 1.00 96.44 154 GLY A O 1
ATOM 1190 N N . PHE A 1 155 ? 5.363 2.180 -13.920 1.00 96.38 155 PHE A N 1
ATOM 1191 C CA . PHE A 1 155 ? 4.114 1.800 -14.558 1.00 96.38 155 PHE A CA 1
ATOM 1192 C C . PHE A 1 155 ? 3.242 3.064 -14.779 1.00 96.38 155 PHE A C 1
ATOM 1194 O O . PHE A 1 155 ? 3.554 4.110 -14.202 1.00 96.38 155 PHE A O 1
ATOM 1201 N N . PRO A 1 156 ? 2.188 3.017 -15.623 1.00 97.25 156 PRO A N 1
ATOM 1202 C CA . PRO A 1 156 ? 1.800 1.911 -16.503 1.00 97.25 156 PRO A CA 1
ATOM 1203 C C . PRO A 1 156 ? 2.836 1.626 -17.604 1.00 97.25 156 PRO A C 1
ATOM 1205 O O . PRO A 1 156 ? 3.727 2.422 -17.888 1.00 97.25 156 PRO A O 1
ATOM 1208 N N . THR A 1 157 ? 2.717 0.461 -18.237 1.00 95.38 157 THR A N 1
ATOM 1209 C CA . THR A 1 157 ? 3.475 0.067 -19.439 1.00 95.38 157 THR A CA 1
ATOM 1210 C C . THR A 1 157 ? 2.498 -0.508 -20.471 1.00 95.38 157 THR A C 1
ATOM 1212 O O . THR A 1 157 ? 1.373 -0.837 -20.100 1.00 95.38 157 THR A O 1
ATOM 1215 N N . PRO A 1 158 ? 2.885 -0.753 -21.737 1.00 96.44 158 PRO A N 1
ATOM 1216 C CA . PRO A 1 158 ? 1.983 -1.399 -22.699 1.00 96.44 158 PRO A CA 1
ATOM 1217 C C . PRO A 1 158 ? 1.401 -2.748 -22.234 1.00 96.44 158 PRO A C 1
ATOM 1219 O O . PRO A 1 158 ? 0.344 -3.158 -22.699 1.00 96.44 158 PRO A O 1
ATOM 1222 N N . LYS A 1 159 ? 2.074 -3.445 -21.304 1.00 93.81 159 LYS A N 1
ATOM 1223 C CA . LYS A 1 159 ? 1.598 -4.707 -20.708 1.00 93.81 159 LYS A CA 1
ATOM 1224 C C . LYS A 1 159 ? 0.806 -4.521 -19.406 1.00 93.81 159 LYS A C 1
ATOM 1226 O O . LYS A 1 159 ? 0.174 -5.470 -18.957 1.00 93.81 159 LYS A O 1
ATOM 1231 N N . TRP A 1 160 ? 0.867 -3.343 -18.788 1.00 94.25 160 TRP A N 1
ATOM 1232 C CA . TRP A 1 160 ? 0.309 -3.061 -17.463 1.00 94.25 160 TRP A CA 1
ATOM 1233 C C . TRP A 1 160 ? -0.430 -1.728 -17.483 1.00 94.25 160 TRP A C 1
ATOM 1235 O O . TRP A 1 160 ? 0.199 -0.678 -17.523 1.00 94.25 160 TRP A O 1
ATOM 1245 N N . GLY A 1 161 ? -1.760 -1.771 -17.432 1.00 96.75 161 GLY A N 1
ATOM 1246 C CA . GLY A 1 161 ? -2.608 -0.584 -17.597 1.00 96.75 161 GLY A CA 1
ATOM 1247 C C . GLY A 1 161 ? -2.724 0.337 -16.377 1.00 96.75 161 GLY A C 1
ATOM 1248 O O . GLY A 1 161 ? -3.447 1.323 -16.454 1.00 96.75 161 GLY A O 1
ATOM 1249 N N . SER A 1 162 ? -2.056 0.033 -15.263 1.00 97.50 162 SER A N 1
ATOM 1250 C CA . SER A 1 162 ? -2.069 0.849 -14.044 1.00 97.50 162 SER A CA 1
ATOM 1251 C C . SER A 1 162 ? -0.669 0.940 -13.455 1.00 97.50 162 SER A C 1
ATOM 1253 O O . SER A 1 162 ? 0.130 0.016 -13.613 1.00 97.50 162 SER A O 1
ATOM 1255 N N . ASP A 1 163 ? -0.390 2.055 -12.787 1.00 97.12 163 ASP A N 1
ATOM 1256 C CA . ASP A 1 163 ? 0.772 2.264 -11.932 1.00 97.12 163 ASP A CA 1
ATOM 1257 C C . ASP A 1 163 ? 0.646 1.643 -10.535 1.00 97.12 163 ASP A C 1
ATOM 1259 O O . ASP A 1 163 ? 1.655 1.461 -9.849 1.00 97.12 163 ASP A O 1
ATOM 1263 N N . HIS A 1 164 ? -0.568 1.239 -10.156 1.00 98.06 164 HIS A N 1
ATOM 1264 C CA . HIS A 1 164 ? -0.849 0.463 -8.957 1.00 98.06 164 HIS A CA 1
ATOM 1265 C C . HIS A 1 164 ? -0.858 -1.045 -9.249 1.00 98.06 164 HIS A C 1
ATOM 1267 O O . HIS A 1 164 ? -1.305 -1.521 -10.296 1.00 98.06 164 HIS A O 1
ATOM 1273 N N . ILE A 1 165 ? -0.381 -1.818 -8.278 1.00 96.62 165 ILE A N 1
ATOM 1274 C CA . ILE A 1 165 ? -0.334 -3.274 -8.295 1.00 96.62 165 ILE A CA 1
ATOM 1275 C C . ILE A 1 165 ? -1.533 -3.803 -7.519 1.00 96.62 165 ILE A C 1
ATOM 1277 O O . ILE A 1 165 ? -1.696 -3.531 -6.331 1.00 96.62 165 ILE A O 1
ATOM 1281 N N . ALA A 1 166 ? -2.362 -4.595 -8.197 1.00 97.25 166 ALA A N 1
ATOM 1282 C CA . ALA A 1 166 ? -3.555 -5.168 -7.598 1.00 97.25 166 ALA A CA 1
ATOM 1283 C C . ALA A 1 166 ? -3.217 -6.028 -6.370 1.00 97.25 166 ALA A C 1
ATOM 1285 O O . ALA A 1 166 ? -2.440 -6.985 -6.443 1.00 97.25 166 ALA A O 1
ATOM 1286 N N . LEU A 1 167 ? -3.863 -5.703 -5.254 1.00 97.94 167 LEU A N 1
ATOM 1287 C CA . LEU A 1 167 ? -3.853 -6.497 -4.036 1.00 97.94 167 LEU A CA 1
ATOM 1288 C C . LEU A 1 167 ? -4.962 -7.548 -4.089 1.00 97.94 167 LEU A C 1
ATOM 1290 O O . LEU A 1 167 ? -6.090 -7.254 -4.482 1.00 97.94 167 LEU A O 1
ATOM 1294 N N . VAL A 1 168 ? -4.650 -8.779 -3.682 1.00 98.31 168 VAL A N 1
ATOM 1295 C CA . VAL A 1 168 ? -5.610 -9.890 -3.694 1.00 98.31 168 VAL A CA 1
ATOM 1296 C C . VAL A 1 168 ? -5.458 -10.706 -2.420 1.00 98.31 168 VAL A C 1
ATOM 1298 O O . VAL A 1 168 ? -4.369 -11.187 -2.100 1.00 98.31 168 VAL A O 1
ATOM 1301 N N . SER A 1 169 ? -6.571 -10.889 -1.715 1.00 98.12 169 SER A N 1
ATOM 1302 C CA . SER A 1 169 ? -6.644 -11.635 -0.463 1.00 98.12 169 SER A CA 1
ATOM 1303 C C . SER A 1 169 ? -7.817 -12.612 -0.487 1.00 98.12 169 SER A C 1
ATOM 1305 O O . SER A 1 169 ? -8.897 -12.284 -0.978 1.00 98.12 169 SER A O 1
ATOM 1307 N N . GLU A 1 170 ? -7.599 -13.816 0.036 1.00 98.25 170 GLU A N 1
ATOM 1308 C CA . GLU A 1 170 ? -8.655 -14.773 0.350 1.00 98.25 170 GLU A CA 1
ATOM 1309 C C . GLU A 1 170 ? -8.983 -14.689 1.838 1.00 98.25 170 GLU A C 1
ATOM 1311 O O . GLU A 1 170 ? -8.107 -14.860 2.691 1.00 98.25 170 GLU A O 1
ATOM 1316 N N . LEU A 1 171 ? -10.260 -14.458 2.136 1.00 97.81 171 LEU A N 1
ATOM 1317 C CA . LEU A 1 171 ? -10.779 -14.304 3.488 1.00 97.81 171 LEU A CA 1
ATOM 1318 C C . LEU A 1 171 ? -11.796 -15.401 3.800 1.00 97.81 171 LEU A C 1
ATOM 1320 O O . LEU A 1 171 ? -12.579 -15.800 2.938 1.00 97.81 171 LEU A O 1
ATOM 1324 N N . ALA A 1 172 ? -11.825 -15.834 5.055 1.00 96.81 172 ALA A N 1
ATOM 1325 C CA . ALA A 1 172 ? -12.832 -16.745 5.583 1.00 96.81 172 ALA A CA 1
ATOM 1326 C C . ALA A 1 172 ? -13.499 -16.148 6.823 1.00 96.81 172 ALA A C 1
ATOM 1328 O O . ALA A 1 172 ? -12.878 -15.399 7.574 1.00 96.81 172 ALA A O 1
ATOM 1329 N N . PHE A 1 173 ? -14.759 -16.506 7.068 1.00 96.62 173 PHE A N 1
ATOM 1330 C CA . PHE A 1 173 ? -15.421 -16.157 8.321 1.00 96.62 173 PHE A CA 1
ATOM 1331 C C . PHE A 1 173 ? -14.855 -16.982 9.477 1.00 96.62 173 PHE A C 1
ATOM 1333 O O . PHE A 1 173 ? -14.734 -18.206 9.388 1.00 96.62 173 PHE A O 1
ATOM 1340 N N . CYS A 1 174 ? -14.559 -16.319 10.590 1.00 89.56 174 CYS A N 1
ATOM 1341 C CA . CYS A 1 174 ? -14.199 -16.989 11.828 1.00 89.56 174 CYS A CA 1
ATOM 1342 C C . CYS A 1 174 ? -15.414 -17.760 12.364 1.00 89.56 174 CYS A C 1
ATOM 1344 O O . CYS A 1 174 ? -16.500 -17.200 12.513 1.00 89.56 174 CYS A O 1
ATOM 1346 N N . SER A 1 175 ? -15.236 -19.039 12.703 1.00 81.19 175 SER A N 1
ATOM 1347 C CA . SER A 1 175 ? -16.271 -19.788 13.420 1.00 81.19 175 SER A CA 1
ATOM 1348 C C . SER A 1 175 ? -16.501 -19.161 14.794 1.00 81.19 175 SER A C 1
ATOM 1350 O O . SER A 1 175 ? -15.556 -18.969 15.566 1.00 81.19 175 SER A O 1
ATOM 1352 N N . ILE A 1 176 ? -17.761 -18.866 15.117 1.00 67.88 176 ILE A N 1
ATOM 1353 C CA . ILE A 1 176 ? -18.151 -18.483 16.471 1.00 67.88 176 ILE A CA 1
ATOM 1354 C C . ILE A 1 176 ? -17.904 -19.712 17.344 1.00 67.88 176 ILE A C 1
ATOM 1356 O O . ILE A 1 176 ? -18.624 -20.708 17.243 1.00 67.88 176 ILE A O 1
ATOM 1360 N N . LYS A 1 177 ? -16.897 -19.668 18.221 1.00 61.12 177 LYS A N 1
ATOM 1361 C CA . LYS A 1 177 ? -16.818 -20.647 19.306 1.00 61.12 177 LYS A CA 1
ATOM 1362 C C . LYS A 1 177 ? -18.060 -20.432 20.164 1.00 61.12 177 LYS A C 1
ATOM 1364 O O . LYS A 1 177 ? -18.122 -19.469 20.923 1.00 61.12 177 LYS A O 1
ATOM 1369 N N . SER A 1 178 ? -19.062 -21.301 20.029 1.00 56.16 178 SER A N 1
ATOM 1370 C CA . SER A 1 178 ? -20.134 -21.385 21.014 1.00 56.16 178 SER A CA 1
ATOM 1371 C C . SER A 1 178 ? -19.459 -21.588 22.367 1.00 56.16 178 SER A C 1
ATOM 1373 O O . SER A 1 178 ? -18.758 -22.588 22.548 1.00 56.16 178 SER A O 1
ATOM 1375 N N . GLY A 1 179 ? -19.603 -20.626 23.279 1.00 58.56 179 GLY A N 1
ATOM 1376 C CA . GLY A 1 179 ? -19.119 -20.775 24.648 1.00 58.56 179 GLY A CA 1
ATOM 1377 C C . GLY A 1 179 ? -19.654 -22.073 25.269 1.00 58.56 179 GLY A C 1
ATOM 1378 O O . GLY A 1 179 ? -20.658 -22.610 24.784 1.00 58.56 179 GLY A O 1
ATOM 1379 N N . PRO A 1 180 ? -18.989 -22.616 26.305 1.00 53.09 180 PRO A N 1
ATOM 1380 C CA . PRO A 1 180 ? -19.475 -23.811 26.979 1.00 53.09 180 PRO A CA 1
ATOM 1381 C C . PRO A 1 180 ? -20.937 -23.595 27.379 1.00 53.09 180 PRO A C 1
ATOM 1383 O O . PRO A 1 180 ? -21.268 -22.611 28.041 1.00 53.09 180 PRO A O 1
ATOM 1386 N N . LYS A 1 181 ? -21.820 -24.487 26.916 1.00 54.72 181 LYS A N 1
ATOM 1387 C CA . LYS A 1 181 ? -23.204 -24.523 27.386 1.00 54.72 181 LYS A CA 1
ATOM 1388 C C . LYS A 1 181 ? -23.143 -24.846 28.879 1.00 54.72 181 LYS A C 1
ATOM 1390 O O . LYS A 1 181 ? -22.628 -25.905 29.234 1.00 54.72 181 LYS A O 1
ATOM 1395 N N . SER A 1 182 ? -23.566 -23.886 29.702 1.00 61.81 182 SER A N 1
ATOM 1396 C CA . SER A 1 182 ? -23.762 -24.073 31.142 1.00 61.81 182 SER A CA 1
ATOM 1397 C C . SER A 1 182 ? -24.797 -25.152 31.427 1.00 61.81 182 SER A C 1
ATOM 1399 O O . SER A 1 182 ? -25.676 -25.377 30.563 1.00 61.81 182 SER A O 1
#

Organism: Brassica cretica (NCBI:txid69181)

InterPro domains:
  IPR036691 Endonuclease/exonuclease/phosphatase superfamily [G3DSA:3.60.10.10] (28-178)
  IPR050410 CCR4/nocturin mRNA turnover and transcription [PTHR12121] (39-174)

Sequence (182 aa):
MKLDDLTLDEAAVLAQEEEGIGEDGETFLAKLHDNNEDLSQTGELVNDISRESGSEAMHYGKVTYNPASWTPMEIAAATGDPGRSTVEHALELKSTYSEIEGKANTRDENGEPVVTSYHRCFMGTVDYIWRSEGLQTVRVLAPIPKQAMQWTPGFPTPKWGSDHIALVSELAFCSIKSGPKS

Radius of gyration: 30.48 Å; Cα contacts (8 Å, |Δi|>4): 174; chains: 1; bounding box: 38×104×71 Å

pLDDT: mean 75.21, std 23.86, range [30.16, 98.31]

Solvent-accessible surface area (backbone atoms only — not comparable to full-atom values): 12603 Å² total; per-residue (Å²): 138,88,88,80,86,85,85,88,82,85,85,88,86,84,87,83,89,77,89,84,89,72,86,55,70,66,63,60,56,56,66,69,67,75,76,75,81,80,88,85,82,87,79,82,89,80,93,82,90,83,84,90,80,92,74,83,81,75,80,74,70,81,80,77,85,53,95,87,60,78,50,58,66,56,34,23,72,76,54,74,33,59,88,51,94,72,80,86,76,91,75,63,68,43,52,48,49,45,73,43,91,70,59,89,72,24,36,47,98,70,29,36,55,56,56,29,33,33,32,82,90,47,75,31,63,83,74,82,58,73,42,47,79,62,52,38,70,75,50,63,65,81,58,74,38,59,77,66,59,64,77,41,81,40,38,52,47,102,92,35,95,46,36,57,57,89,84,51,72,43,73,41,74,56,79,79,77,75,69,84,83,126

Foldseek 3Di:
DDDDDDDDDDDDDDDDDDDDDDPDVVVVVVVVPPPDDDPDDDDDDDDDDDDDDDDDPPPPPPPPDDVPDDDLVNCCVVAVGSPDPDHDDPFPKDFLQLQDDADPQQADPSRHGQAFFWALPDTGDDDTDIDTPQKHWPDWDGGDRPVRCVVDSADDDPVHPHRGDDTGTDMDGDDDPPPPDD

Mean predicted aligned error: 17.56 Å

Secondary structure (DSSP, 8-state):
------------------------HHHHHHHHHTT-------------------------------TTSPPHHHHHHHHSSTT----------EETTTTS---TTTB-TTS-BS-SEEETTEEE-----EE-TTEEEEEEPPPPPHHHHTTSSSS-BTTBS-SBPPP-EEEEEPP-------